Protein AF-A0A1I4RPU9-F1 (afdb_monomer_lite)

Foldseek 3Di:
DDDPPPFQWWFWADPVDPGTWTAGQVVRAIPDPCCVPPVDDVVNVLQVHDDFDDFDWDLQDDLLLLLLQLLLCLLQLVLLSNLLSLVSLVVCPVVDPCSLLVSLLSLLLSCQLFHQALQLNLVSLVCSVVSPDPPRDVLVVSLSSVFSSVHHTLLDVLFLNLVLLVLLSLLVLVVSRDPDDDDLVRLLVQLVVCLVVLPLNSNLNSLVPPLPFLVSNVVLLVSLCVLCVVQVQPLLVSLSPSHCVSCVVSCRSPCSSSSSSSNSSSVRDTNNHNPTDDGDSVNSVVSVVVSVPDDRDTRDQCSAQCPSHHHRNPQSDSDSQSSQLQSQVCVVPVHRDPPPDRDCVRRGDSPNTRIDRD

pLDDT: mean 91.55, std 10.68, range [32.28, 98.75]

Radius of gyration: 20.8 Å; chains: 1; bounding box: 56×52×54 Å

Secondary structure (DSSP, 8-state):
------S-EEEEE--SSSS-EEEETTTTEE-SHHHHHHS--HHHHHTT----------SS--HHHHHHHHHHHHHTT-HHHHHHHHHHHHTTTTTSTTHHHHHHHHHHHHHHHT---HHHHHHHHHHHHHHTSTT--HHHHHHHHHHHHHSPPTTSGGGTHHHHHHHHHHHHHHHHH------HHHHHHHHHHHHHTT-HHHHHHHHHTT--SHHHHHHHHHHHHHHHHHTT-HHHHIIIIIIIGGGHHHHSS--HHHHHHHHHHTT---TTTT------HHHHHHHHHHHHTSPP-PPPGGG--SSSSS-S-GGG-S-HHHHHHHHHHHHHHSS--TTS---HHHHS--TTS-EEE-

Structure (mmCIF, N/CA/C/O backbone):
data_AF-A0A1I4RPU9-F1
#
_entry.id   AF-A0A1I4RPU9-F1
#
loop_
_atom_site.group_PDB
_atom_site.id
_atom_site.type_symbol
_atom_site.label_atom_id
_atom_site.label_alt_id
_atom_site.label_comp_id
_atom_site.label_asym_id
_atom_site.label_entity_id
_atom_site.label_seq_id
_atom_site.pdbx_PDB_ins_code
_atom_site.Cartn_x
_atom_site.Cartn_y
_atom_site.Cartn_z
_atom_site.occupancy
_atom_site.B_iso_or_equiv
_atom_site.auth_seq_id
_atom_site.auth_comp_id
_atom_site.auth_asym_id
_atom_site.auth_atom_id
_atom_site.pdbx_PDB_model_num
ATOM 1 N N . MET A 1 1 ? 15.792 -29.698 1.477 1.00 32.53 1 MET A N 1
ATOM 2 C CA . MET A 1 1 ? 17.141 -29.600 0.885 1.00 32.53 1 MET A CA 1
ATOM 3 C C . MET A 1 1 ? 17.815 -28.396 1.513 1.00 32.53 1 MET A C 1
ATOM 5 O O . MET A 1 1 ? 17.249 -27.312 1.471 1.00 32.53 1 MET A O 1
ATOM 9 N N . ASN A 1 2 ? 18.924 -28.632 2.214 1.00 32.28 2 ASN A N 1
ATOM 10 C CA . ASN A 1 2 ? 19.694 -27.617 2.930 1.00 32.28 2 ASN A CA 1
ATOM 11 C C . ASN A 1 2 ? 20.490 -26.777 1.927 1.00 32.28 2 ASN A C 1
ATOM 13 O O . ASN A 1 2 ? 21.465 -27.284 1.383 1.00 32.28 2 ASN A O 1
ATOM 17 N N . ASN A 1 3 ? 20.123 -25.509 1.742 1.00 32.81 3 ASN A N 1
ATOM 18 C CA . ASN A 1 3 ? 21.026 -24.516 1.167 1.00 32.81 3 ASN A CA 1
ATOM 19 C C . ASN A 1 3 ? 21.570 -23.649 2.304 1.00 32.81 3 ASN A C 1
ATOM 21 O O . ASN A 1 3 ? 20.906 -22.737 2.791 1.00 32.81 3 ASN A O 1
ATOM 25 N N . ASN A 1 4 ? 22.785 -23.987 2.738 1.00 34.75 4 ASN A N 1
ATOM 26 C CA . ASN A 1 4 ? 23.669 -23.087 3.466 1.00 34.75 4 ASN A CA 1
ATOM 27 C C . ASN A 1 4 ? 24.043 -21.931 2.526 1.00 34.75 4 ASN A C 1
ATOM 29 O O . ASN A 1 4 ? 24.974 -22.064 1.736 1.00 34.75 4 ASN A O 1
ATOM 33 N N . LEU A 1 5 ? 23.337 -20.804 2.602 1.00 41.34 5 LEU A N 1
ATOM 34 C CA . LEU A 1 5 ? 23.765 -19.565 1.949 1.00 41.34 5 LEU A CA 1
ATOM 35 C C . LEU A 1 5 ? 24.777 -18.853 2.855 1.00 41.34 5 LEU A C 1
ATOM 37 O O . LEU A 1 5 ? 24.450 -17.966 3.632 1.00 41.34 5 LEU A O 1
ATOM 41 N N . SER A 1 6 ? 26.022 -19.316 2.759 1.00 41.38 6 SER A N 1
ATOM 42 C CA . SER A 1 6 ? 27.235 -18.604 3.180 1.00 41.38 6 SER A CA 1
ATOM 43 C C . SER A 1 6 ? 27.976 -18.041 1.952 1.00 41.38 6 SER A C 1
ATOM 45 O O . SER A 1 6 ? 29.186 -17.821 2.009 1.00 41.38 6 SER A O 1
ATOM 47 N N . SER A 1 7 ? 27.292 -17.842 0.821 1.00 48.47 7 SER A N 1
ATOM 48 C CA . SER A 1 7 ? 27.886 -17.180 -0.338 1.00 48.47 7 SER A CA 1
ATOM 49 C C . SER A 1 7 ? 27.864 -15.667 -0.126 1.00 48.47 7 SER A C 1
ATOM 51 O O . SER A 1 7 ? 26.853 -15.060 0.234 1.00 48.47 7 SER A O 1
ATOM 53 N N . THR A 1 8 ? 29.017 -15.041 -0.316 1.00 57.03 8 THR A N 1
ATOM 54 C CA . THR A 1 8 ? 29.143 -13.602 -0.535 1.00 57.03 8 THR A CA 1
ATOM 55 C C . THR A 1 8 ? 28.293 -13.220 -1.742 1.00 57.03 8 THR A C 1
ATOM 57 O O . THR A 1 8 ? 28.697 -13.414 -2.883 1.00 57.03 8 THR A O 1
ATOM 60 N N . CYS A 1 9 ? 27.083 -12.716 -1.500 1.00 70.12 9 CYS A N 1
ATOM 61 C CA . CYS A 1 9 ? 26.196 -12.274 -2.568 1.00 70.12 9 CYS A CA 1
ATOM 62 C C . CYS A 1 9 ? 26.659 -10.896 -3.054 1.00 70.12 9 CYS A C 1
ATOM 64 O O . CYS A 1 9 ? 26.277 -9.866 -2.491 1.00 70.12 9 CYS A O 1
ATOM 66 N N . LEU A 1 10 ? 27.516 -10.884 -4.077 1.00 82.12 10 LEU A N 1
ATOM 67 C CA . LEU A 1 10 ? 27.916 -9.672 -4.776 1.00 82.12 10 LEU A CA 1
ATOM 68 C C . LEU A 1 10 ? 26.841 -9.322 -5.810 1.00 82.12 10 LEU A C 1
ATOM 70 O O . LEU A 1 10 ? 26.558 -10.087 -6.728 1.00 82.12 10 LEU A O 1
ATOM 74 N N . ILE A 1 11 ? 26.234 -8.151 -5.675 1.00 85.12 11 ILE A N 1
ATOM 75 C CA . ILE A 1 11 ? 25.168 -7.701 -6.574 1.00 85.12 11 ILE A CA 1
ATOM 76 C C . ILE A 1 11 ? 25.717 -6.590 -7.457 1.00 85.12 11 ILE A C 1
ATOM 78 O O . ILE A 1 11 ? 26.428 -5.698 -6.980 1.00 85.12 11 ILE A O 1
ATOM 82 N N . ILE A 1 12 ? 25.417 -6.663 -8.751 1.00 84.56 12 ILE A N 1
ATOM 83 C CA . ILE A 1 12 ? 25.930 -5.732 -9.746 1.00 84.56 12 ILE A CA 1
ATOM 84 C C . ILE A 1 12 ? 24.838 -4.741 -10.142 1.00 84.56 12 ILE A C 1
ATOM 86 O O . ILE A 1 12 ? 23.679 -5.093 -10.347 1.00 84.56 12 ILE A O 1
ATOM 90 N N . PHE A 1 13 ? 25.226 -3.469 -10.220 1.00 82.31 13 PHE A N 1
ATOM 91 C CA . PHE A 1 13 ? 24.387 -2.385 -10.713 1.00 82.31 13 PHE A CA 1
ATOM 92 C C . PHE A 1 13 ? 25.095 -1.644 -11.855 1.00 82.31 13 PHE A C 1
ATOM 94 O O . PHE A 1 13 ? 26.280 -1.321 -11.731 1.00 82.31 13 PHE A O 1
ATOM 101 N N . PRO A 1 14 ? 24.401 -1.310 -12.952 1.00 78.31 14 PRO A N 1
ATOM 102 C CA . PRO A 1 14 ? 24.946 -0.492 -14.023 1.00 78.31 14 PRO A CA 1
ATOM 103 C C . PRO A 1 14 ? 25.401 0.869 -13.497 1.00 78.31 14 PRO A C 1
ATOM 105 O O . PRO A 1 14 ? 24.653 1.585 -12.833 1.00 78.31 14 PRO A O 1
ATOM 108 N N . SER A 1 15 ? 26.631 1.258 -13.822 1.00 72.50 15 SER A N 1
ATOM 109 C CA . SER A 1 15 ? 27.225 2.525 -13.374 1.00 72.50 15 SER A CA 1
ATOM 110 C C . SER A 1 15 ? 27.209 3.624 -14.434 1.00 72.50 15 SER A C 1
ATOM 112 O O . SER A 1 15 ? 27.478 4.780 -14.114 1.00 72.50 15 SER A O 1
ATOM 114 N N . GLY A 1 16 ? 26.878 3.287 -15.691 1.00 64.19 16 GLY A N 1
ATOM 115 C CA . GLY A 1 16 ? 27.110 4.123 -16.885 1.00 64.19 16 GLY A CA 1
ATOM 116 C C . GLY A 1 16 ? 28.573 4.526 -17.101 1.00 64.19 16 GLY A C 1
ATOM 117 O O . GLY A 1 16 ? 28.838 5.433 -17.882 1.00 64.19 16 GLY A O 1
ATOM 118 N N . GLU A 1 17 ? 29.500 3.860 -16.414 1.00 67.69 17 GLU A N 1
ATOM 119 C CA . GLU A 1 17 ? 30.948 4.001 -16.543 1.00 67.69 17 GLU A CA 1
ATOM 120 C C . GLU A 1 17 ? 31.551 2.690 -17.077 1.00 67.69 17 GLU A C 1
ATOM 122 O O . GLU A 1 17 ? 30.837 1.717 -17.325 1.00 67.69 17 GLU A O 1
ATOM 127 N N . LEU A 1 18 ? 32.879 2.641 -17.236 1.00 68.56 18 LEU A N 1
ATOM 128 C CA . LEU A 1 18 ? 33.596 1.464 -17.750 1.00 68.56 18 LEU A CA 1
ATOM 129 C C . LEU A 1 18 ? 33.447 0.208 -16.868 1.00 68.56 18 LEU A C 1
ATOM 131 O O . LEU A 1 18 ? 33.660 -0.900 -17.355 1.00 68.56 18 LEU A O 1
ATOM 135 N N . SER A 1 19 ? 33.093 0.358 -15.587 1.00 79.50 19 SER A N 1
ATOM 136 C CA . SER A 1 19 ? 32.909 -0.756 -14.650 1.00 79.50 19 SER A CA 1
ATOM 137 C C . SER A 1 19 ? 31.619 -0.606 -13.850 1.00 79.50 19 SER A C 1
ATOM 139 O O . SER A 1 19 ? 31.408 0.473 -13.290 1.00 79.50 19 SER A O 1
ATOM 141 N N . PRO A 1 20 ? 30.784 -1.652 -13.724 1.00 85.00 20 PRO A N 1
ATOM 142 C CA . PRO A 1 20 ? 29.546 -1.567 -12.964 1.00 85.00 20 PRO A CA 1
ATOM 143 C C . PRO A 1 20 ? 29.811 -1.405 -11.460 1.00 85.00 20 PRO A C 1
ATOM 145 O O . PRO A 1 20 ? 30.882 -1.755 -10.950 1.00 85.00 20 PRO A O 1
ATOM 148 N N . TYR A 1 21 ? 28.823 -0.882 -10.738 1.00 88.56 21 TYR A N 1
ATOM 149 C CA . TYR A 1 21 ? 28.874 -0.798 -9.288 1.00 88.56 21 TYR A CA 1
ATOM 150 C C . TYR A 1 21 ? 28.686 -2.180 -8.674 1.00 88.56 21 TYR A C 1
ATOM 152 O O . TYR A 1 21 ? 27.806 -2.941 -9.065 1.00 88.56 21 TYR A O 1
ATOM 160 N N . LYS A 1 22 ? 29.515 -2.484 -7.682 1.00 90.38 22 LYS A N 1
ATOM 161 C CA . LYS A 1 22 ? 29.467 -3.717 -6.907 1.00 90.38 22 LYS A CA 1
ATOM 162 C C . LYS A 1 22 ? 28.886 -3.404 -5.540 1.00 90.38 22 LYS A C 1
ATOM 164 O O . LYS A 1 22 ? 29.329 -2.451 -4.896 1.00 90.38 22 LYS A O 1
ATOM 169 N N . VAL A 1 23 ? 27.905 -4.186 -5.114 1.00 90.25 23 VAL A N 1
ATOM 170 C CA . VAL A 1 23 ? 27.265 -4.075 -3.804 1.00 90.25 23 VAL A CA 1
ATOM 171 C C . VAL A 1 23 ? 27.479 -5.371 -3.048 1.00 90.25 23 VAL A C 1
ATOM 173 O O . VAL A 1 23 ? 27.067 -6.433 -3.508 1.00 90.25 23 VAL A O 1
ATOM 176 N N . ASP A 1 24 ? 28.109 -5.270 -1.884 1.00 89.12 24 ASP A N 1
ATOM 177 C CA . ASP A 1 24 ? 28.261 -6.383 -0.958 1.00 89.12 24 ASP A CA 1
ATOM 178 C C . ASP A 1 24 ? 27.241 -6.223 0.171 1.00 89.12 24 ASP A C 1
ATOM 180 O O . ASP A 1 24 ? 27.349 -5.330 1.021 1.00 89.12 24 ASP A O 1
ATOM 184 N N . ARG A 1 25 ? 26.228 -7.093 0.159 1.00 86.56 25 ARG A N 1
ATOM 185 C CA . ARG A 1 25 ? 25.138 -7.094 1.141 1.00 86.56 25 ARG A CA 1
ATOM 186 C C . ARG A 1 25 ? 25.623 -7.460 2.547 1.00 86.56 25 ARG A C 1
ATOM 188 O O . ARG A 1 25 ? 25.112 -6.922 3.525 1.00 86.56 25 ARG A O 1
ATOM 195 N N . ASN A 1 26 ? 26.626 -8.330 2.661 1.00 83.88 26 ASN A N 1
ATOM 196 C CA . ASN A 1 26 ? 27.134 -8.807 3.948 1.00 83.88 26 ASN A CA 1
ATOM 197 C C . ASN A 1 26 ? 28.000 -7.743 4.623 1.00 83.88 26 ASN A C 1
ATOM 199 O O . ASN A 1 26 ? 27.895 -7.511 5.828 1.00 83.88 26 ASN A O 1
ATOM 203 N N . LEU A 1 27 ? 28.829 -7.064 3.830 1.00 87.81 27 LEU A N 1
ATOM 204 C CA . LEU A 1 27 ? 29.690 -5.987 4.308 1.00 87.81 27 LEU A CA 1
ATOM 205 C C . LEU A 1 27 ? 28.970 -4.632 4.371 1.00 87.81 27 LEU A C 1
ATOM 207 O O . LEU A 1 27 ? 29.513 -3.692 4.947 1.00 87.81 27 LEU A O 1
ATOM 211 N N . ASN A 1 28 ? 27.755 -4.523 3.820 1.00 89.44 28 ASN A N 1
ATOM 212 C CA . ASN A 1 28 ? 27.027 -3.265 3.629 1.00 89.44 28 ASN A CA 1
ATOM 213 C C . ASN A 1 28 ? 27.868 -2.213 2.889 1.00 89.44 28 ASN A C 1
ATOM 215 O O . ASN A 1 28 ? 27.898 -1.044 3.280 1.00 89.44 28 ASN A O 1
ATOM 219 N N . THR A 1 29 ? 28.566 -2.622 1.828 1.00 92.31 29 THR A N 1
ATOM 220 C CA . THR A 1 29 ? 29.413 -1.725 1.031 1.00 92.31 29 THR A CA 1
ATOM 221 C C . THR A 1 29 ? 28.930 -1.608 -0.406 1.00 92.31 29 THR A C 1
ATOM 223 O O . THR A 1 29 ? 28.270 -2.496 -0.945 1.00 92.31 29 THR A O 1
ATOM 226 N N . CYS A 1 30 ? 29.248 -0.481 -1.040 1.00 92.50 30 CYS A N 1
ATOM 227 C CA . CYS A 1 30 ? 28.994 -0.265 -2.456 1.00 92.50 30 CYS A CA 1
ATOM 228 C C . CYS A 1 30 ? 30.153 0.506 -3.092 1.00 92.50 30 CYS A C 1
ATOM 230 O O . CYS A 1 30 ? 30.710 1.411 -2.481 1.00 92.50 30 CYS A O 1
ATOM 232 N N . THR A 1 31 ? 30.503 0.190 -4.337 1.00 93.19 31 THR A N 1
ATOM 233 C CA . THR A 1 31 ? 31.564 0.910 -5.061 1.00 93.19 31 THR A CA 1
ATOM 234 C C . THR A 1 31 ? 31.081 2.179 -5.767 1.00 93.19 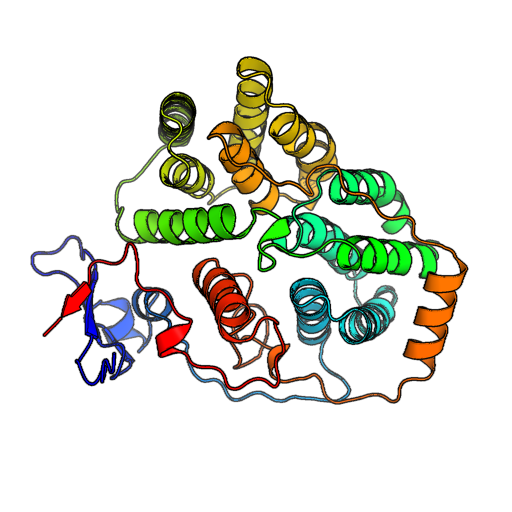31 THR A C 1
ATOM 236 O O . THR A 1 31 ? 31.856 2.795 -6.493 1.00 93.19 31 THR A O 1
ATOM 239 N N . CYS A 1 32 ? 29.816 2.587 -5.603 1.00 90.31 32 CYS A N 1
ATOM 240 C CA . CYS A 1 32 ? 29.310 3.793 -6.253 1.00 90.31 32 CYS A CA 1
ATOM 241 C C . CYS A 1 32 ? 29.774 5.079 -5.559 1.00 90.31 32 CYS A C 1
ATOM 243 O O . CYS A 1 32 ? 29.931 5.124 -4.337 1.00 90.31 32 CYS A O 1
ATOM 245 N N . HIS A 1 33 ? 29.859 6.164 -6.330 1.00 89.88 33 HIS A N 1
ATOM 246 C CA . HIS A 1 33 ? 30.267 7.493 -5.863 1.00 89.88 33 HIS A CA 1
ATOM 247 C C . HIS A 1 33 ? 29.520 7.972 -4.607 1.00 89.88 33 HIS A C 1
ATOM 249 O O . HIS A 1 33 ? 30.150 8.454 -3.665 1.00 89.88 33 HIS A O 1
ATOM 255 N N . ASN A 1 34 ? 28.198 7.773 -4.545 1.00 89.50 34 ASN A N 1
ATOM 256 C CA . ASN A 1 34 ? 27.396 8.180 -3.383 1.00 89.50 34 ASN A CA 1
ATOM 257 C C . ASN A 1 34 ? 27.809 7.435 -2.103 1.00 89.50 34 ASN A C 1
ATOM 259 O O . ASN A 1 34 ? 27.911 8.041 -1.046 1.00 89.50 34 ASN A O 1
ATOM 263 N N . PHE A 1 35 ? 28.121 6.138 -2.187 1.00 92.75 35 PHE A N 1
ATOM 264 C CA . PHE A 1 35 ? 28.575 5.386 -1.019 1.00 92.75 35 PHE A CA 1
ATOM 265 C C . PHE A 1 35 ? 29.979 5.806 -0.589 1.00 92.75 35 PHE A C 1
ATOM 267 O O . PHE A 1 35 ? 30.228 5.971 0.597 1.00 92.75 35 PHE A O 1
ATOM 274 N N . ILE A 1 36 ? 30.891 6.010 -1.542 1.00 91.38 36 ILE A N 1
ATOM 275 C CA . ILE A 1 36 ? 32.265 6.434 -1.241 1.00 91.38 36 ILE A CA 1
ATOM 276 C C . ILE A 1 36 ? 32.278 7.803 -0.542 1.00 91.38 36 ILE A C 1
ATOM 278 O O . ILE A 1 36 ? 33.091 8.027 0.351 1.00 91.38 36 ILE A O 1
ATOM 282 N N . SER A 1 37 ? 31.375 8.705 -0.932 1.00 92.31 37 SER A N 1
ATOM 283 C CA . SER A 1 37 ? 31.284 10.056 -0.367 1.00 92.31 37 SER A CA 1
ATOM 284 C C . SER A 1 37 ? 30.476 10.134 0.933 1.00 92.31 37 SER A C 1
ATOM 286 O O . SER A 1 37 ? 30.901 10.815 1.863 1.00 92.31 37 SER A O 1
ATOM 288 N N . GLU A 1 38 ? 29.335 9.446 1.024 1.00 89.25 38 GLU A N 1
ATOM 289 C CA . GLU A 1 38 ? 28.382 9.594 2.137 1.00 89.25 38 GLU A CA 1
ATOM 290 C C . GLU A 1 38 ? 28.320 8.376 3.075 1.00 89.25 38 GLU A C 1
ATOM 292 O O . GLU A 1 38 ? 27.647 8.414 4.104 1.00 89.25 38 GLU A O 1
ATOM 297 N N . GLY A 1 39 ? 28.973 7.265 2.725 1.00 89.75 39 GLY A N 1
ATOM 298 C CA . GLY A 1 39 ? 28.849 5.984 3.430 1.00 89.75 39 GLY A CA 1
ATOM 299 C C . GLY A 1 39 ? 27.499 5.286 3.222 1.00 89.75 39 GLY A C 1
ATOM 300 O O . GLY A 1 39 ? 27.210 4.291 3.887 1.00 89.75 39 GLY A O 1
ATOM 301 N N . TRP A 1 40 ? 26.647 5.795 2.323 1.00 90.00 40 TRP A N 1
ATOM 302 C CA . TRP A 1 40 ? 25.330 5.232 2.025 1.00 90.00 40 TRP A CA 1
ATOM 303 C C . TRP A 1 40 ? 24.922 5.447 0.560 1.00 90.00 40 TRP A C 1
ATOM 305 O O . TRP A 1 40 ? 25.342 6.401 -0.085 1.00 90.00 40 TRP A O 1
ATOM 315 N N . CYS A 1 41 ? 24.078 4.569 0.005 1.00 89.50 41 CYS A N 1
ATOM 316 C CA . CYS A 1 41 ? 23.516 4.754 -1.337 1.00 89.50 41 CYS A CA 1
ATOM 317 C C . CYS A 1 41 ? 22.160 4.048 -1.518 1.00 89.50 41 CYS A C 1
ATOM 319 O O . CYS A 1 41 ? 21.732 3.248 -0.683 1.00 89.50 41 CYS A O 1
ATOM 321 N N . ASN A 1 42 ? 21.470 4.328 -2.628 1.00 85.44 42 ASN A N 1
ATOM 322 C CA . ASN A 1 42 ? 20.212 3.651 -2.963 1.00 85.44 42 ASN A CA 1
ATOM 323 C C . ASN A 1 42 ? 20.416 2.197 -3.424 1.00 85.44 42 ASN A C 1
ATOM 325 O O . ASN A 1 42 ? 19.505 1.395 -3.242 1.00 85.44 42 ASN A O 1
ATOM 329 N N . HIS A 1 43 ? 21.602 1.828 -3.923 1.00 87.50 43 HIS A N 1
ATOM 330 C CA . HIS A 1 43 ? 21.895 0.433 -4.268 1.00 87.50 43 HIS A CA 1
ATOM 331 C C . HIS A 1 43 ? 21.860 -0.480 -3.032 1.00 87.50 43 HIS A C 1
ATOM 333 O O . HIS A 1 43 ? 21.325 -1.578 -3.102 1.00 87.50 43 HIS A O 1
ATOM 339 N N . LEU A 1 44 ? 22.334 -0.002 -1.872 1.00 89.56 44 LEU A N 1
ATOM 340 C CA . LEU A 1 44 ? 22.218 -0.741 -0.607 1.00 89.56 44 LEU A CA 1
ATOM 341 C C . LEU A 1 44 ? 20.754 -0.974 -0.208 1.00 89.56 44 LEU A C 1
ATOM 343 O O . LEU A 1 44 ? 20.388 -2.089 0.154 1.00 89.56 44 LEU A O 1
ATOM 347 N N . LYS A 1 45 ? 19.893 0.041 -0.349 1.00 87.38 45 LYS A N 1
ATOM 348 C CA . LYS A 1 45 ? 18.451 -0.113 -0.080 1.00 87.38 45 LYS A CA 1
ATOM 349 C C . LYS A 1 45 ? 17.820 -1.178 -0.979 1.00 87.38 45 LYS A C 1
ATOM 351 O O . LYS A 1 45 ? 17.027 -1.980 -0.500 1.00 87.38 45 LYS A O 1
ATOM 356 N N . ALA A 1 46 ? 18.202 -1.201 -2.255 1.00 85.69 46 ALA A N 1
ATOM 357 C CA . ALA A 1 46 ? 17.671 -2.136 -3.244 1.00 85.69 46 ALA A CA 1
ATOM 358 C C . ALA A 1 46 ? 18.013 -3.609 -2.971 1.00 85.69 46 ALA A C 1
ATOM 360 O O . ALA A 1 46 ? 17.317 -4.491 -3.467 1.00 85.69 46 ALA A O 1
ATOM 361 N N . VAL A 1 47 ? 19.065 -3.867 -2.185 1.00 87.50 47 VAL A N 1
ATOM 362 C CA . VAL A 1 47 ? 19.492 -5.217 -1.775 1.00 87.50 47 VAL A CA 1
ATOM 363 C C . VAL A 1 47 ? 19.092 -5.554 -0.334 1.00 87.50 47 VAL A C 1
ATOM 365 O O . VAL A 1 47 ? 19.599 -6.502 0.268 1.00 87.50 47 VAL A O 1
ATOM 368 N N . GLY A 1 48 ? 18.191 -4.764 0.248 1.00 86.69 48 GLY A N 1
ATOM 369 C CA . GLY A 1 48 ? 17.670 -5.010 1.585 1.00 86.69 48 GLY A CA 1
ATOM 370 C C . GLY A 1 48 ? 18.537 -4.452 2.716 1.00 86.69 48 GLY A C 1
ATOM 371 O O . GLY A 1 48 ? 18.210 -4.666 3.882 1.00 86.69 48 GLY A O 1
ATOM 372 N N . CYS A 1 49 ? 19.608 -3.714 2.423 1.00 88.38 49 CYS A N 1
ATOM 373 C CA . CYS A 1 49 ? 20.430 -3.073 3.445 1.00 88.38 49 CYS A CA 1
ATOM 374 C C . CYS A 1 49 ? 19.826 -1.717 3.821 1.00 88.38 49 CYS A C 1
ATOM 376 O O . CYS A 1 49 ? 19.608 -0.857 2.968 1.00 88.38 49 CYS A O 1
ATOM 378 N N . TYR A 1 50 ? 19.615 -1.484 5.118 1.00 85.31 50 TYR A N 1
ATOM 379 C CA . TYR A 1 50 ? 19.081 -0.223 5.641 1.00 85.31 50 TYR A CA 1
ATOM 380 C C . TYR A 1 50 ? 19.963 0.308 6.777 1.00 85.31 50 TYR A C 1
ATOM 382 O O . TYR A 1 50 ? 20.522 -0.485 7.541 1.00 85.31 50 TYR A O 1
ATOM 390 N N . PRO A 1 51 ? 20.112 1.639 6.910 1.00 78.69 51 PRO A N 1
ATOM 391 C CA . PRO A 1 51 ? 20.994 2.204 7.914 1.00 78.69 51 PRO A CA 1
ATOM 392 C C . PRO A 1 51 ? 20.394 1.973 9.301 1.00 78.69 51 PRO A C 1
ATOM 394 O O . PRO A 1 51 ? 19.237 2.317 9.557 1.00 78.69 51 PRO A O 1
ATOM 397 N N . LYS A 1 52 ? 21.189 1.411 10.216 1.00 73.81 52 LYS A N 1
ATOM 398 C CA . LYS A 1 52 ? 20.781 1.231 11.612 1.00 73.81 52 LYS A CA 1
ATOM 399 C C . LYS A 1 52 ? 20.791 2.587 12.309 1.00 73.81 52 LYS A C 1
ATOM 401 O O . LYS A 1 52 ? 21.829 3.237 12.393 1.00 73.81 52 LYS A O 1
ATOM 406 N N . LYS A 1 53 ? 19.633 3.006 12.811 1.00 81.00 53 LYS A N 1
ATOM 407 C CA . LYS A 1 53 ? 19.473 4.231 13.600 1.00 81.00 53 LYS A CA 1
ATOM 408 C C . LYS A 1 53 ? 19.092 3.863 15.026 1.00 81.00 53 LYS A C 1
ATOM 410 O O . LYS A 1 53 ? 18.364 2.895 15.244 1.00 81.00 53 LYS A O 1
ATOM 415 N N . GLU A 1 54 ? 19.569 4.640 15.990 1.00 83.62 54 GLU A N 1
ATOM 416 C CA . GLU A 1 54 ? 19.050 4.565 17.352 1.00 83.62 54 GLU A CA 1
ATOM 417 C C . GLU A 1 54 ? 17.614 5.101 17.372 1.00 83.62 54 GLU A C 1
ATOM 419 O O . GLU A 1 54 ? 17.292 6.094 16.710 1.00 83.62 54 GLU A O 1
ATOM 424 N N . VAL A 1 55 ? 16.729 4.424 18.102 1.00 87.12 55 VAL A N 1
ATOM 425 C CA . VAL A 1 55 ? 15.306 4.759 18.138 1.00 87.12 55 VAL A CA 1
ATOM 426 C C . VAL A 1 55 ? 14.861 4.933 19.571 1.00 87.12 55 VAL A C 1
ATOM 428 O O . VAL A 1 55 ? 15.000 4.037 20.398 1.00 87.12 55 VAL A O 1
ATOM 431 N N . LYS A 1 56 ? 14.234 6.077 19.840 1.00 90.88 56 LYS A N 1
ATOM 432 C CA . LYS A 1 56 ? 13.526 6.316 21.090 1.00 90.88 56 LYS A CA 1
ATOM 433 C C . LYS A 1 56 ? 12.053 5.958 20.919 1.00 90.88 56 LYS A C 1
ATOM 435 O O . LYS A 1 56 ? 11.281 6.723 20.335 1.00 90.88 56 LYS A O 1
ATOM 440 N N . LEU A 1 57 ? 11.680 4.790 21.428 1.00 95.19 57 LEU A N 1
ATOM 441 C CA . LEU A 1 57 ? 10.285 4.373 21.565 1.00 95.19 57 LEU A CA 1
ATOM 442 C C . LEU A 1 57 ? 9.712 4.951 22.867 1.00 95.19 57 LEU A C 1
ATOM 444 O O . LEU A 1 57 ? 10.433 5.150 23.844 1.00 95.19 57 LEU A O 1
ATOM 448 N N . SER A 1 58 ? 8.426 5.292 22.870 1.00 95.88 58 SER A N 1
ATOM 449 C CA . SER A 1 58 ? 7.777 5.983 23.988 1.00 95.88 58 SER A CA 1
ATOM 450 C C . SER A 1 58 ? 6.298 5.623 24.069 1.00 95.88 58 SER A C 1
ATOM 452 O O . SER A 1 58 ? 5.680 5.345 23.043 1.00 95.88 58 SER A O 1
ATOM 454 N N . VAL A 1 59 ? 5.727 5.708 25.276 1.00 96.00 59 VAL A N 1
ATOM 455 C CA . VAL A 1 59 ? 4.269 5.684 25.524 1.00 96.00 59 VAL A CA 1
ATOM 456 C C . VAL A 1 59 ? 3.549 6.915 24.957 1.00 96.00 59 VAL A C 1
ATOM 458 O O . VAL A 1 59 ? 2.330 6.949 24.832 1.00 96.00 59 VAL A O 1
ATOM 461 N N . ARG A 1 60 ? 4.306 7.969 24.631 1.00 95.19 60 ARG A N 1
ATOM 462 C CA . ARG A 1 60 ? 3.816 9.203 24.008 1.00 95.19 60 ARG A CA 1
ATOM 463 C C . ARG A 1 60 ? 4.644 9.517 22.761 1.00 95.19 60 ARG A C 1
ATOM 465 O O . ARG A 1 60 ? 5.493 10.413 22.814 1.00 95.19 60 ARG A O 1
ATOM 472 N N . PRO A 1 61 ? 4.494 8.735 21.679 1.00 96.06 61 PRO A N 1
ATOM 473 C CA . PRO A 1 61 ? 5.210 8.990 20.438 1.00 96.06 61 PRO A CA 1
ATOM 474 C C . PRO A 1 61 ? 4.736 10.296 19.791 1.00 96.06 61 PRO A C 1
ATOM 476 O O . PRO A 1 61 ? 3.651 10.807 20.076 1.00 96.06 61 PRO A O 1
ATOM 479 N N . ASN A 1 62 ? 5.543 10.849 18.886 1.00 94.88 62 ASN A N 1
ATOM 480 C CA . ASN A 1 62 ? 5.080 11.980 18.083 1.00 94.88 62 ASN A CA 1
ATOM 481 C C . ASN A 1 62 ? 4.004 11.535 17.070 1.00 94.88 62 ASN A C 1
ATOM 483 O O . ASN A 1 62 ? 3.827 10.344 16.805 1.00 94.88 62 ASN A O 1
ATOM 487 N N . PHE A 1 63 ? 3.310 12.503 16.462 1.00 95.50 63 PHE A N 1
ATOM 488 C CA . PHE A 1 63 ? 2.249 12.231 15.487 1.00 95.50 63 PHE A CA 1
ATOM 489 C C . PHE A 1 63 ? 2.703 11.325 14.330 1.00 95.50 63 PHE A C 1
ATOM 491 O O . PHE A 1 63 ? 1.944 10.463 13.907 1.00 95.50 63 PHE A O 1
ATOM 498 N N . TYR A 1 64 ? 3.930 11.480 13.824 1.00 94.44 64 TYR A N 1
ATOM 499 C CA . TYR A 1 64 ? 4.420 10.694 12.687 1.00 94.44 64 TYR A CA 1
ATOM 500 C C . TYR A 1 64 ? 4.697 9.235 13.054 1.00 94.44 64 TYR A C 1
ATOM 502 O O . TYR A 1 64 ? 4.381 8.345 12.272 1.00 94.44 64 TYR A O 1
ATOM 510 N N . GLN A 1 65 ? 5.241 8.984 14.245 1.00 95.94 65 GLN A N 1
ATOM 511 C CA . GLN A 1 65 ? 5.405 7.631 14.778 1.00 95.94 65 GLN A CA 1
ATOM 512 C C . GLN A 1 65 ? 4.040 6.966 15.002 1.00 95.94 65 GLN A C 1
ATOM 514 O O . GLN A 1 65 ? 3.827 5.854 14.531 1.00 95.94 65 GLN A O 1
ATOM 519 N N . ALA A 1 66 ? 3.086 7.666 15.626 1.00 97.06 66 ALA A N 1
ATOM 520 C CA . ALA A 1 66 ? 1.730 7.147 15.815 1.00 97.06 66 ALA A CA 1
ATOM 521 C C . ALA A 1 66 ? 1.014 6.879 14.478 1.00 97.06 66 ALA A C 1
ATOM 523 O O . ALA A 1 66 ? 0.385 5.839 14.311 1.00 97.06 66 ALA A O 1
ATOM 524 N N . LEU A 1 67 ? 1.159 7.771 13.492 1.00 97.25 67 LEU A N 1
ATOM 525 C CA . LEU A 1 67 ? 0.593 7.580 12.154 1.00 97.25 67 LEU A CA 1
ATOM 526 C C . LEU A 1 67 ? 1.210 6.361 11.454 1.00 97.25 67 LEU A C 1
ATOM 528 O O . LEU A 1 67 ? 0.514 5.646 10.739 1.00 97.25 67 LEU A O 1
ATOM 532 N N . SER A 1 68 ? 2.500 6.107 11.680 1.00 96.88 68 SER A N 1
ATOM 533 C CA . SER A 1 68 ? 3.185 4.900 11.210 1.00 96.88 68 SER A CA 1
ATOM 534 C C . SER A 1 68 ? 2.625 3.635 11.872 1.00 96.88 68 SER A C 1
ATOM 536 O O . SER A 1 68 ? 2.383 2.647 11.182 1.00 96.88 68 SER A O 1
ATOM 538 N N . GLY A 1 69 ? 2.331 3.690 13.179 1.00 97.38 69 GLY A N 1
ATOM 539 C CA . GLY A 1 69 ? 1.638 2.623 13.908 1.00 97.38 69 GLY A CA 1
ATOM 540 C C . GLY A 1 69 ? 0.241 2.328 13.361 1.00 97.38 69 GLY A C 1
ATOM 541 O O . GLY A 1 69 ? -0.090 1.166 13.148 1.00 97.38 69 GLY A O 1
ATOM 542 N N . LEU A 1 70 ? -0.540 3.362 13.022 1.00 98.19 70 LEU A N 1
ATOM 543 C CA . LEU A 1 70 ? -1.832 3.202 12.342 1.00 98.19 70 LEU A CA 1
ATOM 544 C C . LEU A 1 70 ? -1.676 2.467 11.003 1.00 98.19 70 LEU A C 1
ATOM 546 O O . LEU A 1 70 ? -2.336 1.457 10.773 1.00 98.19 70 LEU A O 1
ATOM 550 N N . VAL A 1 71 ? -0.798 2.959 10.123 1.00 97.31 71 VAL A N 1
ATOM 551 C CA . VAL A 1 71 ? -0.610 2.385 8.779 1.00 97.31 71 VAL A CA 1
ATOM 552 C C . VAL A 1 71 ? -0.142 0.932 8.863 1.00 97.31 71 VAL A C 1
ATOM 554 O O . VAL A 1 71 ? -0.684 0.066 8.183 1.00 97.31 71 VAL A O 1
ATOM 557 N N . LYS A 1 72 ? 0.819 0.625 9.739 1.00 97.44 72 LYS A N 1
ATOM 558 C CA . LYS A 1 72 ? 1.306 -0.750 9.886 1.00 97.44 72 LYS A CA 1
ATOM 559 C C . LYS A 1 72 ? 0.294 -1.658 10.584 1.00 97.44 72 LYS A C 1
ATOM 561 O O . LYS A 1 72 ? 0.163 -2.807 10.187 1.00 97.44 72 LYS A O 1
ATOM 566 N N . GLY A 1 73 ? -0.489 -1.155 11.538 1.00 97.56 73 GLY A N 1
ATOM 567 C CA . GLY A 1 73 ? -1.621 -1.899 12.096 1.00 97.56 73 GLY A CA 1
ATOM 568 C C . GLY A 1 73 ? -2.630 -2.305 11.013 1.00 97.56 73 GLY A C 1
ATOM 569 O O . GLY A 1 73 ? -3.012 -3.473 10.940 1.00 97.56 73 GLY A O 1
ATOM 570 N N . ILE A 1 74 ? -2.982 -1.375 10.112 1.00 97.81 74 ILE A N 1
ATOM 571 C CA . ILE A 1 74 ? -3.824 -1.654 8.933 1.00 97.81 74 ILE A CA 1
ATOM 572 C C . ILE A 1 74 ? -3.179 -2.731 8.055 1.00 97.81 74 ILE A C 1
ATOM 574 O O . ILE A 1 74 ? -3.825 -3.732 7.739 1.00 97.81 74 ILE A O 1
ATOM 578 N N . ARG A 1 75 ? -1.900 -2.564 7.696 1.00 96.56 75 ARG A N 1
ATOM 579 C CA . ARG A 1 75 ? -1.145 -3.503 6.852 1.00 96.56 75 ARG A CA 1
ATOM 580 C C . ARG A 1 75 ? -1.170 -4.927 7.386 1.00 96.56 75 ARG A C 1
ATOM 582 O O . ARG A 1 75 ? -1.400 -5.867 6.628 1.00 96.56 75 ARG A O 1
ATOM 589 N N . LEU A 1 76 ? -0.961 -5.091 8.685 1.00 96.81 76 LEU A N 1
ATOM 590 C CA . LEU A 1 76 ? -0.910 -6.402 9.331 1.00 96.81 76 LEU A CA 1
ATOM 591 C C . LEU A 1 76 ? -2.290 -6.951 9.694 1.00 96.81 76 LEU A C 1
ATOM 593 O O . LEU A 1 76 ? -2.378 -8.044 10.239 1.00 96.81 76 LEU A O 1
ATOM 597 N N . ARG A 1 77 ? -3.365 -6.199 9.416 1.00 96.69 77 ARG A N 1
ATOM 598 C CA . ARG A 1 77 ? -4.728 -6.519 9.863 1.00 96.69 77 ARG A CA 1
ATOM 599 C C . ARG A 1 77 ? -4.829 -6.715 11.378 1.00 96.69 77 ARG A C 1
ATOM 601 O O . ARG A 1 77 ? -5.709 -7.415 11.868 1.00 96.69 77 ARG A O 1
ATOM 608 N N . ASN A 1 78 ? -3.969 -6.025 12.127 1.00 97.19 78 ASN A N 1
ATOM 609 C CA . ASN A 1 78 ? -4.062 -5.934 13.575 1.00 97.19 78 ASN A CA 1
ATOM 610 C C . ASN A 1 78 ? -4.981 -4.758 13.932 1.00 97.19 78 ASN A C 1
ATOM 612 O O . ASN A 1 78 ? -4.530 -3.623 14.110 1.00 97.19 78 ASN A O 1
ATOM 616 N N . LEU A 1 79 ? -6.287 -5.037 13.968 1.00 97.88 79 LEU A N 1
ATOM 617 C CA . LEU A 1 79 ? -7.323 -4.027 14.186 1.00 97.88 79 LEU A CA 1
ATOM 618 C C . LEU A 1 79 ? -7.163 -3.305 15.528 1.00 97.88 79 LEU A C 1
ATOM 620 O O . LEU A 1 79 ? -7.363 -2.095 15.578 1.00 97.88 79 LEU A O 1
ATOM 624 N N . ASP A 1 80 ? -6.775 -4.019 16.584 1.00 97.94 80 ASP A N 1
ATOM 625 C CA . ASP A 1 80 ? -6.617 -3.441 17.919 1.00 97.94 80 ASP A CA 1
ATOM 626 C C . ASP A 1 80 ? -5.502 -2.387 17.941 1.00 97.94 80 ASP A C 1
ATOM 628 O O . ASP A 1 80 ? -5.734 -1.244 18.339 1.00 97.94 80 ASP A O 1
ATOM 632 N N . GLU A 1 81 ? -4.313 -2.727 17.432 1.00 97.62 81 GLU A N 1
ATOM 633 C CA . GLU A 1 81 ? -3.199 -1.776 17.338 1.00 97.62 81 GLU A CA 1
ATOM 634 C C . GLU A 1 81 ? -3.531 -0.613 16.398 1.00 97.62 81 GLU A C 1
ATOM 636 O O . GLU A 1 81 ? -3.297 0.551 16.731 1.00 97.62 81 GLU A O 1
ATOM 641 N N . ALA A 1 82 ? -4.134 -0.890 15.238 1.00 98.31 82 ALA A N 1
ATOM 642 C CA . ALA A 1 82 ? -4.535 0.162 14.311 1.00 98.31 82 ALA A CA 1
ATOM 643 C C . ALA A 1 82 ? -5.542 1.135 14.953 1.00 98.31 82 ALA A C 1
ATOM 645 O O . ALA A 1 82 ? -5.407 2.350 14.805 1.00 98.31 82 ALA A O 1
ATOM 646 N N . ALA A 1 83 ? -6.526 0.622 15.696 1.00 98.62 83 ALA A N 1
ATOM 647 C CA . ALA A 1 83 ? -7.558 1.421 16.351 1.00 98.62 83 ALA A CA 1
ATOM 648 C C . ALA A 1 83 ? -6.999 2.237 17.519 1.00 98.62 83 ALA A C 1
ATOM 650 O O . ALA A 1 83 ? -7.365 3.408 17.686 1.00 98.62 83 ALA A O 1
ATOM 651 N N . TYR A 1 84 ? -6.063 1.662 18.276 1.00 98.62 84 TYR A N 1
ATOM 652 C CA . TYR A 1 84 ? -5.319 2.378 19.303 1.00 98.62 84 TYR A CA 1
ATOM 653 C C . TYR A 1 84 ? -4.559 3.569 18.708 1.00 98.62 84 TYR A C 1
ATOM 655 O O . TYR A 1 84 ? -4.772 4.719 19.111 1.00 98.62 84 TYR A O 1
ATOM 663 N N . TRP A 1 85 ? -3.745 3.338 17.673 1.00 98.25 85 TRP A N 1
ATOM 664 C CA . TRP A 1 85 ? -2.963 4.407 17.048 1.00 98.25 85 TRP A CA 1
ATOM 665 C C . TRP A 1 85 ? -3.822 5.413 16.276 1.00 98.25 85 TRP A C 1
ATOM 667 O O . TRP A 1 85 ? -3.479 6.598 16.251 1.00 98.25 85 TRP A O 1
ATOM 677 N N . LEU A 1 86 ? -4.964 4.999 15.715 1.00 98.50 86 LEU A N 1
ATOM 678 C CA . LEU A 1 86 ? -5.961 5.912 15.149 1.00 98.50 86 LEU A CA 1
ATOM 679 C C . LEU A 1 86 ? -6.504 6.858 16.223 1.00 98.50 86 LEU A C 1
ATOM 681 O O . LEU A 1 86 ? -6.489 8.073 16.024 1.00 98.50 86 LEU A O 1
ATOM 685 N N . THR A 1 87 ? -6.931 6.318 17.367 1.00 98.12 87 THR A N 1
ATOM 686 C CA . THR A 1 87 ? -7.451 7.096 18.504 1.00 98.12 87 THR A CA 1
ATOM 687 C C . THR A 1 87 ? -6.396 8.072 19.023 1.00 98.12 87 THR A C 1
ATOM 689 O O . THR A 1 87 ? -6.671 9.263 19.204 1.00 98.12 87 THR A O 1
ATOM 692 N N . TYR A 1 88 ? -5.150 7.608 19.157 1.00 97.38 88 TYR A N 1
ATOM 693 C CA . TYR A 1 88 ? -4.025 8.446 19.556 1.00 97.38 88 TYR A CA 1
ATOM 694 C C . TYR A 1 88 ? -3.778 9.586 18.558 1.00 97.38 88 TYR A C 1
ATOM 696 O O . TYR A 1 88 ? -3.723 10.753 18.955 1.00 97.38 88 TYR A O 1
ATOM 704 N N . CYS A 1 89 ? -3.697 9.288 17.255 1.00 97.06 89 CYS A N 1
ATOM 705 C CA . CYS A 1 89 ? -3.544 10.292 16.198 1.00 97.06 89 CYS A CA 1
ATOM 706 C C . CYS A 1 89 ? -4.695 11.303 16.197 1.00 97.06 89 CYS A C 1
ATOM 708 O O . CYS A 1 89 ? -4.471 12.505 16.040 1.00 97.06 89 CYS A O 1
ATOM 710 N N . TRP A 1 90 ? -5.925 10.835 16.410 1.00 96.56 90 TRP A N 1
ATOM 711 C CA . TRP A 1 90 ? -7.125 11.666 16.408 1.00 96.56 90 TRP A CA 1
ATOM 712 C C . TRP A 1 90 ? -7.124 12.720 17.524 1.00 96.56 90 TRP A C 1
ATOM 714 O O . TRP A 1 90 ? -7.703 13.798 17.361 1.00 96.56 90 TRP A O 1
ATOM 724 N N . SER A 1 91 ? -6.408 12.469 18.625 1.00 94.81 91 SER A N 1
ATOM 725 C CA . SER A 1 91 ? -6.206 13.443 19.708 1.00 94.81 91 SER A CA 1
ATOM 726 C C . SER A 1 91 ? -5.380 14.676 19.292 1.00 94.81 91 SER A C 1
ATOM 728 O O . SER A 1 91 ? -5.451 15.722 19.944 1.00 94.81 91 SER A O 1
ATOM 730 N N . PHE A 1 92 ? -4.626 14.597 18.186 1.00 93.25 92 PHE A N 1
ATOM 731 C CA . PHE A 1 92 ? -3.856 15.723 17.645 1.00 93.25 92 PHE A CA 1
ATOM 732 C C . PHE A 1 92 ? -4.689 16.661 16.770 1.00 93.25 92 PHE A C 1
ATOM 734 O O . PHE A 1 92 ? -4.215 17.758 16.471 1.00 93.25 92 PHE A O 1
ATOM 741 N N . ARG A 1 93 ? -5.924 16.288 16.395 1.00 85.44 93 ARG A N 1
ATOM 742 C CA . ARG A 1 93 ? -6.731 17.031 15.406 1.00 85.44 93 ARG A CA 1
ATOM 743 C C . ARG A 1 93 ? -6.963 18.499 15.755 1.00 85.44 93 ARG A C 1
ATOM 745 O O . ARG A 1 93 ? -7.000 19.340 14.867 1.00 85.44 93 ARG A O 1
ATOM 752 N N . GLN A 1 94 ? -7.077 18.801 17.048 1.00 82.38 94 GLN A N 1
ATOM 753 C CA . GLN A 1 94 ? -7.266 20.164 17.559 1.00 82.38 94 GLN A CA 1
ATOM 754 C C . GLN A 1 94 ? -5.943 20.877 17.880 1.00 82.38 94 GLN A C 1
ATOM 756 O O . GLN A 1 94 ? -5.933 22.082 18.094 1.00 82.38 94 GLN A O 1
ATOM 761 N N . LYS A 1 95 ? -4.828 20.139 17.939 1.00 79.00 95 LYS A N 1
ATOM 762 C CA . LYS A 1 95 ? -3.515 20.642 18.375 1.00 79.00 95 LYS A CA 1
ATOM 763 C C . LYS A 1 95 ? -2.596 20.974 17.206 1.00 79.00 95 LYS A C 1
ATOM 765 O O . LYS A 1 95 ? -1.738 21.839 17.330 1.00 79.00 95 LYS A O 1
ATOM 770 N N . LEU A 1 96 ? -2.742 20.259 16.092 1.00 81.62 96 LEU A N 1
ATOM 771 C CA . LEU A 1 96 ? -1.867 20.359 14.931 1.00 81.62 96 LEU A CA 1
ATOM 772 C C . LEU A 1 96 ? -2.694 20.496 13.653 1.00 81.62 96 LEU A C 1
ATOM 774 O O . LEU A 1 96 ? -3.433 19.582 13.272 1.00 81.62 96 LEU A O 1
ATOM 778 N N . ASN A 1 97 ? -2.512 21.621 12.962 1.00 86.00 97 ASN A N 1
ATOM 779 C CA . ASN A 1 97 ? -3.205 21.918 11.713 1.00 86.00 97 ASN A CA 1
ATOM 780 C C . ASN A 1 97 ? -2.991 20.810 10.669 1.00 86.00 97 ASN A C 1
ATOM 782 O O . ASN A 1 97 ? -1.874 20.352 10.426 1.00 86.00 97 ASN A O 1
ATOM 786 N N . GLY A 1 98 ? -4.084 20.385 10.032 1.00 90.12 98 GLY A N 1
ATOM 787 C CA . GLY A 1 98 ? -4.060 19.406 8.944 1.00 90.12 98 GLY A CA 1
ATOM 788 C C . GLY A 1 98 ? -3.870 17.945 9.369 1.00 90.12 98 GLY A C 1
ATOM 789 O O . GLY A 1 98 ? -3.786 17.081 8.498 1.00 90.12 98 GLY A O 1
ATOM 790 N N . THR A 1 99 ? -3.826 17.618 10.664 1.00 93.88 99 THR A N 1
ATOM 791 C CA . THR A 1 99 ? -3.706 16.214 11.109 1.00 93.88 99 THR A CA 1
ATOM 792 C C . THR A 1 99 ? -4.936 15.376 10.777 1.00 93.88 99 THR A C 1
ATOM 794 O O . THR A 1 99 ? -4.762 14.260 10.300 1.00 93.88 99 THR A O 1
ATOM 797 N N . GLN A 1 100 ? -6.157 15.915 10.901 1.00 95.44 100 GLN A N 1
ATOM 798 C CA . GLN A 1 100 ? -7.375 15.234 10.430 1.00 95.44 100 GLN A CA 1
ATOM 799 C C . GLN A 1 100 ? -7.267 14.871 8.946 1.00 95.44 100 GLN A C 1
ATOM 801 O O . GLN A 1 100 ? -7.476 13.718 8.580 1.00 95.44 100 GLN A O 1
ATOM 806 N N . PHE A 1 101 ? -6.852 15.827 8.106 1.00 95.31 101 PHE A N 1
ATOM 807 C CA . PHE A 1 101 ? -6.615 15.571 6.687 1.00 95.31 101 PHE A CA 1
ATOM 808 C C . PHE A 1 101 ? -5.589 14.454 6.475 1.00 95.31 101 PHE A C 1
ATOM 810 O O . PHE A 1 101 ? -5.842 13.539 5.704 1.00 95.31 101 PHE A O 1
ATOM 817 N N . ARG A 1 102 ? -4.459 14.472 7.193 1.00 95.25 102 ARG A N 1
ATOM 818 C CA . ARG A 1 102 ? -3.432 13.421 7.085 1.00 95.25 102 ARG A CA 1
ATOM 819 C C . ARG A 1 102 ? -3.950 12.044 7.507 1.00 95.25 102 ARG A C 1
ATOM 821 O O . ARG A 1 102 ? -3.628 11.073 6.833 1.00 95.25 102 ARG A O 1
ATOM 828 N N . ILE A 1 103 ? -4.739 11.957 8.580 1.00 97.12 103 ILE A N 1
ATOM 829 C CA . ILE A 1 103 ? -5.322 10.698 9.072 1.00 97.12 103 ILE A CA 1
ATOM 830 C C . ILE A 1 103 ? -6.314 10.143 8.048 1.00 97.12 103 ILE A C 1
ATOM 832 O O . ILE A 1 103 ? -6.154 9.018 7.589 1.00 97.12 103 ILE A O 1
ATOM 836 N N . VAL A 1 104 ? -7.295 10.948 7.634 1.00 97.25 104 VAL A N 1
ATOM 837 C CA . VAL A 1 104 ? -8.336 10.520 6.685 1.00 97.25 104 VAL A CA 1
ATOM 838 C C . VAL A 1 104 ? -7.728 10.196 5.316 1.00 97.25 104 VAL A C 1
ATOM 840 O O . VAL A 1 104 ? -8.072 9.180 4.717 1.00 97.25 104 VAL A O 1
ATOM 843 N N . ARG A 1 105 ? -6.746 10.981 4.851 1.00 96.06 105 ARG A N 1
ATOM 844 C CA . ARG A 1 105 ? -5.964 10.669 3.643 1.00 96.06 105 ARG A CA 1
ATOM 845 C C . ARG A 1 105 ? -5.232 9.332 3.769 1.00 96.06 105 ARG A C 1
ATOM 847 O O . ARG A 1 105 ? -5.178 8.594 2.794 1.00 96.06 105 ARG A O 1
ATOM 854 N N . ARG A 1 106 ? -4.667 9.005 4.937 1.00 95.38 106 ARG A N 1
ATOM 855 C CA . ARG A 1 106 ? -3.998 7.713 5.165 1.00 95.38 106 ARG A CA 1
ATOM 856 C C . ARG A 1 106 ? -4.964 6.540 5.230 1.00 95.38 106 ARG A C 1
ATOM 858 O O . ARG A 1 106 ? -4.575 5.475 4.780 1.00 95.38 106 ARG A O 1
ATOM 865 N N . LEU A 1 107 ? -6.196 6.725 5.702 1.00 97.62 107 LEU A N 1
ATOM 866 C CA . LEU A 1 107 ? -7.227 5.695 5.558 1.00 97.62 107 LEU A CA 1
ATOM 867 C C . LEU A 1 107 ? -7.555 5.471 4.077 1.00 97.62 107 LEU A C 1
ATOM 869 O O . LEU A 1 107 ? -7.577 4.328 3.634 1.00 97.62 107 LEU A O 1
ATOM 873 N N . LEU A 1 108 ? -7.747 6.548 3.298 1.00 96.94 108 LEU A N 1
ATOM 874 C CA . LEU A 1 108 ? -8.036 6.430 1.863 1.00 96.94 108 LEU A CA 1
ATOM 875 C C . LEU A 1 108 ? -6.906 5.708 1.125 1.00 96.94 108 LEU A C 1
ATOM 877 O O . LEU A 1 108 ? -7.159 4.735 0.426 1.00 96.94 108 LEU A O 1
ATOM 881 N N . ILE A 1 109 ? -5.660 6.127 1.332 1.00 94.69 109 ILE A N 1
ATOM 882 C CA . ILE A 1 109 ? -4.493 5.473 0.727 1.00 94.69 109 ILE A CA 1
ATOM 883 C C . ILE A 1 109 ? -4.335 4.044 1.238 1.00 94.69 109 ILE A C 1
ATOM 885 O O . ILE A 1 109 ? -4.152 3.142 0.435 1.00 94.69 109 ILE A O 1
ATOM 889 N N . GLY A 1 110 ? -4.469 3.818 2.546 1.00 92.50 110 GLY A N 1
ATOM 890 C CA . GLY A 1 110 ? -4.363 2.492 3.155 1.00 92.50 110 GLY A CA 1
ATOM 891 C C . GLY A 1 110 ? -5.420 1.512 2.646 1.00 92.50 110 GLY A C 1
ATOM 892 O O . GLY A 1 110 ? -5.158 0.318 2.598 1.00 92.50 110 GLY A O 1
ATOM 893 N N . SER A 1 111 ? -6.581 1.991 2.186 1.00 93.69 111 SER A N 1
ATOM 894 C CA . SER A 1 111 ? -7.569 1.125 1.534 1.00 93.69 111 SER A CA 1
ATOM 895 C C . SER A 1 111 ? -7.099 0.551 0.189 1.00 93.69 111 SER A C 1
ATOM 897 O O . SER A 1 111 ? -7.646 -0.467 -0.224 1.00 93.69 111 SER A O 1
ATOM 899 N N . ALA A 1 112 ? -6.084 1.154 -0.448 1.00 89.31 112 ALA A N 1
ATOM 900 C CA . ALA A 1 112 ? -5.473 0.695 -1.699 1.00 89.31 112 ALA A CA 1
ATOM 901 C C . ALA A 1 112 ? -4.043 0.150 -1.526 1.00 89.31 112 ALA A C 1
ATOM 903 O O . ALA A 1 112 ? -3.746 -0.943 -1.989 1.00 89.31 112 ALA A O 1
ATOM 904 N N . GLU A 1 113 ? -3.153 0.869 -0.832 1.00 88.06 113 GLU A N 1
ATOM 905 C CA . GLU A 1 113 ? -1.784 0.406 -0.520 1.00 88.06 113 GLU A CA 1
ATOM 906 C C . GLU A 1 113 ? -1.811 -0.906 0.277 1.00 88.06 113 GLU A C 1
ATOM 908 O O . GLU A 1 113 ? -1.027 -1.824 0.045 1.00 88.06 113 GLU A O 1
ATOM 913 N N . ASP A 1 114 ? -2.756 -0.995 1.211 1.00 89.25 114 ASP A N 1
ATOM 914 C CA . ASP A 1 114 ? -2.947 -2.123 2.110 1.00 89.25 114 ASP A CA 1
ATOM 915 C C . ASP A 1 114 ? -4.333 -2.743 1.917 1.00 89.25 114 ASP A C 1
ATOM 917 O O . ASP A 1 114 ? -4.945 -3.212 2.876 1.00 89.25 114 ASP A O 1
ATOM 921 N N . GLY A 1 115 ? -4.865 -2.742 0.693 1.00 88.00 115 GLY A N 1
ATOM 922 C CA . GLY A 1 115 ? -6.160 -3.341 0.395 1.00 88.00 115 GLY A CA 1
ATOM 923 C C . GLY A 1 115 ? -6.374 -3.610 -1.089 1.00 88.00 115 GLY A C 1
ATOM 924 O O . GLY A 1 115 ? -5.841 -2.936 -1.959 1.00 88.00 115 GLY A O 1
ATOM 925 N N . HIS A 1 116 ? -7.169 -4.636 -1.387 1.00 91.56 116 HIS A N 1
ATOM 926 C CA . HIS A 1 116 ? -7.465 -5.051 -2.763 1.00 91.56 116 HIS A CA 1
ATOM 927 C C . HIS A 1 116 ? -8.953 -4.969 -3.130 1.00 91.56 116 HIS A C 1
ATOM 929 O O . HIS A 1 116 ? -9.315 -5.182 -4.285 1.00 91.56 116 HIS A O 1
ATOM 935 N N . SER A 1 117 ? -9.819 -4.619 -2.175 1.00 96.62 117 SER A N 1
ATOM 936 C CA . SER A 1 117 ? -11.238 -4.401 -2.451 1.00 96.62 117 SER A CA 1
ATOM 937 C C . SER A 1 117 ? -11.492 -2.978 -2.938 1.00 96.62 117 SER A C 1
ATOM 939 O O . SER A 1 117 ? -11.444 -2.022 -2.162 1.00 96.62 117 SER A O 1
ATOM 941 N N . ILE A 1 118 ? -11.857 -2.850 -4.212 1.00 98.06 118 ILE A N 1
ATOM 942 C CA . ILE A 1 118 ? -12.316 -1.588 -4.799 1.00 98.06 118 ILE A CA 1
ATOM 943 C C . ILE A 1 118 ? -13.625 -1.144 -4.139 1.00 98.06 118 ILE A C 1
ATOM 945 O O . ILE A 1 118 ? -13.831 0.049 -3.943 1.00 98.06 118 ILE A O 1
ATOM 949 N N . ALA A 1 119 ? -14.492 -2.078 -3.734 1.00 98.31 119 ALA A N 1
ATOM 950 C CA . ALA A 1 119 ? -15.737 -1.740 -3.045 1.00 98.31 119 ALA A CA 1
ATOM 951 C C . ALA A 1 119 ? -15.490 -1.038 -1.692 1.00 98.31 119 ALA A C 1
ATOM 953 O O . ALA A 1 119 ? -16.197 -0.088 -1.346 1.00 98.31 119 ALA A O 1
ATOM 954 N N . VAL A 1 120 ? -14.455 -1.445 -0.945 1.00 98.19 120 VAL A N 1
ATOM 955 C CA . VAL A 1 120 ? -14.022 -0.735 0.271 1.00 98.19 120 VAL A CA 1
ATOM 956 C C . VAL A 1 120 ? -13.462 0.647 -0.069 1.00 98.19 120 VAL A C 1
ATOM 958 O O . VAL A 1 120 ? -13.838 1.628 0.577 1.00 98.19 120 VAL A O 1
ATOM 961 N N . MET A 1 121 ? -12.613 0.748 -1.095 1.00 98.12 121 MET A N 1
ATOM 962 C CA . MET A 1 121 ? -12.031 2.027 -1.523 1.00 98.12 121 MET A CA 1
ATOM 963 C C . MET A 1 121 ? -13.105 3.029 -1.981 1.00 98.12 121 MET A C 1
ATOM 965 O O . MET A 1 121 ? -13.048 4.205 -1.625 1.00 98.12 121 MET A O 1
ATOM 969 N N . GLU A 1 122 ? -14.117 2.578 -2.728 1.00 98.50 122 GLU A N 1
ATOM 970 C CA . GLU A 1 122 ? -15.261 3.396 -3.149 1.00 98.50 122 GLU A CA 1
ATOM 971 C C . GLU A 1 122 ? -16.084 3.864 -1.947 1.00 98.50 122 GLU A C 1
ATOM 973 O O . GLU A 1 122 ? -16.405 5.049 -1.846 1.00 98.50 122 GLU A O 1
ATOM 978 N N . LYS A 1 123 ? -16.358 2.974 -0.984 1.00 98.00 123 LYS A N 1
ATOM 979 C CA . LYS A 1 123 ? -17.100 3.332 0.232 1.00 98.00 123 LYS A CA 1
ATOM 980 C C . LYS A 1 123 ? -16.398 4.428 1.039 1.00 98.00 123 LYS A C 1
ATOM 982 O O . LYS A 1 123 ? -17.047 5.354 1.546 1.00 98.00 123 LYS A O 1
ATOM 987 N N . LEU A 1 124 ? -15.075 4.343 1.124 1.00 97.12 124 LEU A N 1
ATOM 988 C CA . LEU A 1 124 ? -14.252 5.345 1.782 1.00 97.12 124 LEU A CA 1
ATOM 989 C C . LEU A 1 124 ? -14.177 6.645 0.970 1.00 97.12 124 LEU A C 1
ATOM 991 O O . LEU A 1 124 ? -14.313 7.731 1.535 1.00 97.12 124 LEU A O 1
ATOM 995 N N . SER A 1 125 ? -14.046 6.545 -0.356 1.00 97.69 125 SER A N 1
ATOM 996 C CA . SER A 1 125 ? -14.107 7.671 -1.299 1.00 97.69 125 SER A CA 1
ATOM 997 C C . SER A 1 125 ? -15.420 8.458 -1.171 1.00 97.69 125 SER A C 1
ATOM 999 O O . SER A 1 125 ? -15.398 9.689 -1.096 1.00 97.69 125 SER A O 1
ATOM 1001 N N . ASP A 1 126 ? -16.556 7.766 -1.061 1.00 97.81 126 ASP A N 1
ATOM 1002 C CA . ASP A 1 126 ? -17.879 8.369 -0.857 1.00 97.81 126 ASP A CA 1
ATOM 1003 C C . ASP A 1 126 ? -17.998 9.114 0.472 1.00 97.81 126 ASP A C 1
ATOM 1005 O O . ASP A 1 126 ? -18.689 10.132 0.577 1.00 97.81 126 ASP A O 1
ATOM 1009 N N . SER A 1 127 ? -17.311 8.612 1.495 1.00 96.69 127 SER A N 1
ATOM 1010 C CA . SER A 1 127 ? -17.351 9.165 2.847 1.00 96.69 127 SER A CA 1
ATOM 1011 C C . SER A 1 127 ? -16.295 10.254 3.067 1.00 96.69 127 SER A C 1
ATOM 1013 O O . SER A 1 127 ? -16.418 11.036 4.008 1.00 96.69 127 SER A O 1
ATOM 1015 N N . TYR A 1 128 ? -15.296 10.369 2.187 1.00 96.81 128 TYR A N 1
ATOM 1016 C CA . TYR A 1 128 ? -14.084 11.169 2.386 1.00 96.81 128 TYR A CA 1
ATOM 1017 C C . TYR A 1 128 ? -14.354 12.624 2.799 1.00 96.81 128 TYR A C 1
ATOM 1019 O O . TYR A 1 128 ? -13.837 13.093 3.811 1.00 96.81 128 TYR A O 1
ATOM 1027 N N . ALA A 1 129 ? -15.226 13.334 2.075 1.00 95.50 129 ALA A N 1
ATOM 1028 C CA . ALA A 1 129 ? -15.561 14.725 2.393 1.00 95.50 129 ALA A CA 1
ATOM 1029 C C . ALA A 1 129 ? -16.262 14.867 3.756 1.00 95.50 129 ALA A C 1
ATOM 1031 O O . ALA A 1 129 ? -15.986 15.808 4.500 1.00 95.50 129 ALA A O 1
ATOM 1032 N N . LYS A 1 130 ? -17.131 13.911 4.112 1.00 96.50 130 LYS A N 1
ATOM 1033 C CA . LYS A 1 130 ? -17.800 13.880 5.421 1.00 96.50 130 LYS A CA 1
ATOM 1034 C C . LYS A 1 130 ? -16.794 13.620 6.539 1.00 96.50 130 LYS A C 1
ATOM 1036 O O . LYS A 1 130 ? -16.857 14.282 7.570 1.00 96.50 130 LYS A O 1
ATOM 1041 N N . LEU A 1 131 ? -15.822 12.735 6.316 1.00 96.69 131 LEU A N 1
ATOM 1042 C CA . LEU A 1 131 ? -14.765 12.436 7.286 1.00 96.69 131 LEU A CA 1
ATOM 1043 C C . LEU A 1 131 ? -13.825 13.626 7.546 1.00 96.69 131 LEU A C 1
ATOM 1045 O O . LEU A 1 131 ? -13.182 13.694 8.592 1.00 96.69 131 LEU A O 1
ATOM 1049 N N . LEU A 1 132 ? -13.755 14.582 6.616 1.00 95.25 132 LEU A N 1
ATOM 1050 C CA . LEU A 1 132 ? -13.004 15.835 6.760 1.00 95.25 132 LEU A CA 1
ATOM 1051 C C . LEU A 1 132 ? -13.820 16.983 7.374 1.00 95.25 132 LEU A C 1
ATOM 1053 O O . LEU A 1 132 ? -13.273 18.063 7.600 1.00 95.25 132 LEU A O 1
ATOM 1057 N N . SER A 1 133 ? -15.112 16.777 7.639 1.00 94.00 133 SER A N 1
ATOM 1058 C CA . SER A 1 133 ? -15.945 17.786 8.294 1.00 94.00 133 SER A CA 1
ATOM 1059 C C . SER A 1 133 ? -15.478 18.050 9.731 1.00 94.00 133 SER A C 1
ATOM 1061 O O . SER A 1 133 ? -14.911 17.178 10.393 1.00 94.00 133 SER A O 1
ATOM 1063 N N . LYS A 1 134 ? -15.697 19.277 10.220 1.00 89.62 134 LYS A N 1
ATOM 1064 C CA . LYS A 1 134 ? -15.267 19.689 11.568 1.00 89.62 134 LYS A CA 1
ATOM 1065 C C . LYS A 1 134 ? -15.985 18.916 12.678 1.00 89.62 134 LYS A C 1
ATOM 1067 O O . LYS A 1 134 ? -15.359 18.591 13.682 1.00 89.62 134 LYS A O 1
ATOM 1072 N N . ASP A 1 135 ? -17.256 18.597 12.450 1.00 90.94 135 ASP A N 1
ATOM 1073 C CA . ASP A 1 135 ? -18.147 17.953 13.421 1.00 90.94 135 ASP A CA 1
ATOM 1074 C C . ASP A 1 135 ? -18.282 16.443 13.175 1.00 90.94 135 ASP A C 1
ATOM 1076 O O . ASP A 1 135 ? -19.243 15.817 13.618 1.00 90.94 135 ASP A O 1
ATOM 1080 N N . VAL A 1 136 ? -17.337 15.846 12.435 1.00 96.00 136 VAL A N 1
ATOM 1081 C CA . VAL A 1 136 ? -17.341 14.404 12.186 1.00 96.00 136 VAL A CA 1
ATOM 1082 C C . VAL A 1 136 ? -17.266 13.642 13.510 1.00 96.00 136 VAL A C 1
ATOM 1084 O O . VAL A 1 136 ? -16.394 13.889 14.351 1.00 96.00 136 VAL A O 1
ATOM 1087 N N . ASP A 1 137 ? -18.162 12.673 13.672 1.00 96.25 137 ASP A N 1
ATOM 1088 C CA . ASP A 1 137 ? -18.081 11.735 14.779 1.00 96.25 137 ASP A CA 1
ATOM 1089 C C . ASP A 1 137 ? -16.905 10.768 14.569 1.00 96.25 137 ASP A C 1
ATOM 1091 O O . ASP A 1 137 ? -16.721 10.199 13.488 1.00 96.25 137 ASP A O 1
ATOM 1095 N N . PHE A 1 138 ? -16.109 10.552 15.617 1.00 97.25 138 PHE A N 1
ATOM 1096 C CA . PHE A 1 138 ? -14.973 9.635 15.567 1.00 97.25 138 PHE A CA 1
ATOM 1097 C C . PHE A 1 138 ? -15.409 8.206 15.224 1.00 97.25 138 PHE A C 1
ATOM 1099 O O . PHE A 1 138 ? -14.673 7.497 14.537 1.00 97.25 138 PHE A O 1
ATOM 1106 N N . SER A 1 139 ? -16.630 7.815 15.608 1.00 98.12 139 SER A N 1
ATOM 1107 C CA . SER A 1 139 ? -17.211 6.521 15.236 1.00 98.12 139 SER A CA 1
ATOM 1108 C C . SER A 1 139 ? -17.249 6.306 13.716 1.00 98.12 139 SER A C 1
ATOM 1110 O O . SER A 1 139 ? -16.960 5.208 13.243 1.00 98.12 139 SER A O 1
ATOM 1112 N N . SER A 1 140 ? -17.482 7.364 12.930 1.00 98.19 140 SER A N 1
ATOM 1113 C CA . SER A 1 140 ? -17.482 7.291 11.463 1.00 98.19 140 SER A CA 1
ATOM 1114 C C . SER A 1 140 ? -16.083 7.040 10.896 1.00 98.19 140 SER A C 1
ATOM 1116 O O . SER A 1 140 ? -15.938 6.351 9.893 1.00 98.19 140 SER A O 1
ATOM 1118 N N . VAL A 1 141 ? -15.042 7.566 11.545 1.00 98.31 141 VAL A N 1
ATOM 1119 C CA . VAL A 1 141 ? -13.642 7.335 11.151 1.00 98.31 141 VAL A CA 1
ATOM 1120 C C . VAL A 1 141 ? -13.206 5.921 11.538 1.00 98.31 141 VAL A C 1
ATOM 1122 O O . VAL A 1 141 ? -12.581 5.224 10.739 1.00 98.31 141 VAL A O 1
ATOM 1125 N N . MET A 1 142 ? -13.584 5.474 12.738 1.00 98.69 142 MET A N 1
ATOM 1126 C CA . MET A 1 142 ? -13.319 4.118 13.221 1.00 98.69 142 MET A CA 1
ATOM 1127 C C . MET A 1 142 ? -14.013 3.055 12.356 1.00 98.69 142 MET A C 1
ATOM 1129 O O . MET A 1 142 ? -13.420 2.020 12.059 1.00 98.69 142 MET A O 1
ATOM 1133 N N . ALA A 1 143 ? -15.238 3.320 11.893 1.00 98.62 143 ALA A N 1
ATOM 1134 C CA . ALA A 1 143 ? -15.972 2.415 11.012 1.00 98.62 143 ALA A CA 1
ATOM 1135 C C . ALA A 1 143 ? -15.213 2.114 9.711 1.00 98.62 143 ALA A C 1
ATOM 1137 O O . ALA A 1 143 ? -15.217 0.975 9.245 1.00 98.62 143 ALA A O 1
ATOM 1138 N N . GLU A 1 144 ? -14.528 3.107 9.144 1.00 98.38 144 GLU A N 1
ATOM 1139 C CA . GLU A 1 144 ? -13.748 2.916 7.922 1.00 98.38 144 GLU A CA 1
ATOM 1140 C C . GLU A 1 144 ? -12.437 2.165 8.175 1.00 98.38 144 GLU A C 1
ATOM 1142 O O . GLU A 1 144 ? -12.054 1.333 7.355 1.00 98.38 144 GLU A O 1
ATOM 1147 N N . LEU A 1 145 ? -11.800 2.350 9.337 1.00 98.56 145 LEU A N 1
ATOM 1148 C CA . LEU A 1 145 ? -10.688 1.490 9.750 1.00 98.56 145 LEU A CA 1
ATOM 1149 C C . LEU A 1 145 ? -11.127 0.021 9.857 1.00 98.56 145 LEU A C 1
ATOM 1151 O O . LEU A 1 145 ? -10.478 -0.857 9.288 1.00 98.56 145 LEU A O 1
ATOM 1155 N N . ILE A 1 146 ? -12.240 -0.247 10.551 1.00 98.50 146 ILE A N 1
ATOM 1156 C CA . ILE A 1 146 ? -12.789 -1.604 10.683 1.00 98.50 146 ILE A CA 1
ATOM 1157 C C . ILE A 1 146 ? -13.069 -2.188 9.297 1.00 98.50 146 ILE A C 1
ATOM 1159 O O . ILE A 1 146 ? -12.677 -3.317 9.018 1.00 98.50 146 ILE A O 1
ATOM 1163 N N . ARG A 1 147 ? -13.699 -1.412 8.407 1.00 98.06 147 ARG A N 1
ATOM 1164 C CA . ARG A 1 147 ? -14.029 -1.843 7.043 1.00 98.06 147 ARG A CA 1
ATOM 1165 C C . ARG A 1 147 ? -12.802 -2.290 6.255 1.00 98.06 147 ARG A C 1
ATOM 1167 O O . ARG A 1 147 ? -12.855 -3.345 5.630 1.00 98.06 147 ARG A O 1
ATOM 1174 N N . ILE A 1 148 ? -11.713 -1.520 6.307 1.00 97.75 148 ILE A N 1
ATOM 1175 C CA . ILE A 1 148 ? -10.442 -1.888 5.665 1.00 97.75 148 ILE A CA 1
ATOM 1176 C C . ILE A 1 148 ? -9.920 -3.202 6.256 1.00 97.75 148 ILE A C 1
ATOM 1178 O O . ILE A 1 148 ? -9.550 -4.112 5.515 1.00 97.75 148 ILE A O 1
ATOM 1182 N N . CYS A 1 149 ? -9.932 -3.327 7.586 1.00 97.44 149 CYS A N 1
ATOM 1183 C CA . CYS A 1 149 ? -9.377 -4.488 8.274 1.00 97.44 149 CYS A CA 1
ATOM 1184 C C . CYS A 1 149 ? -10.212 -5.773 8.143 1.00 97.44 149 CYS A C 1
ATOM 1186 O O . CYS A 1 149 ? -9.675 -6.852 8.378 1.00 97.44 149 CYS A O 1
ATOM 1188 N N . LYS A 1 150 ? -11.493 -5.689 7.761 1.00 96.38 150 LYS A N 1
ATOM 1189 C CA . LYS A 1 150 ? -12.344 -6.870 7.536 1.00 96.38 150 LYS A CA 1
ATOM 1190 C C . LYS A 1 150 ? -12.005 -7.639 6.259 1.00 96.38 150 LYS A C 1
ATOM 1192 O O . LYS A 1 150 ? -12.316 -8.821 6.172 1.00 96.38 150 LYS A O 1
ATOM 1197 N N . ILE A 1 151 ? -11.378 -6.991 5.280 1.00 95.50 151 ILE A N 1
ATOM 1198 C CA . ILE A 1 151 ? -10.967 -7.649 4.038 1.00 95.50 151 ILE A CA 1
ATOM 1199 C C . ILE A 1 151 ? -9.510 -8.098 4.171 1.00 95.50 151 ILE A C 1
ATOM 1201 O O . ILE A 1 151 ? -8.680 -7.280 4.579 1.00 95.50 151 ILE A O 1
ATOM 1205 N N . PRO A 1 152 ? -9.150 -9.341 3.803 1.00 93.31 152 PRO A N 1
ATOM 1206 C CA . PRO A 1 152 ? -7.756 -9.775 3.798 1.00 93.31 152 PRO A CA 1
ATOM 1207 C C . PRO A 1 152 ? -6.854 -8.820 2.996 1.00 93.31 152 PRO A C 1
ATOM 1209 O O . PRO A 1 152 ? -7.297 -8.167 2.049 1.00 93.31 152 PRO A O 1
ATOM 1212 N N . ASN A 1 153 ? -5.590 -8.693 3.402 1.00 94.88 153 ASN A N 1
ATOM 1213 C CA . ASN A 1 153 ? -4.623 -7.838 2.706 1.00 94.88 153 ASN A CA 1
ATOM 1214 C C . ASN A 1 153 ? -3.878 -8.610 1.598 1.00 94.88 153 ASN A C 1
ATOM 1216 O O . ASN A 1 153 ? -3.997 -9.829 1.512 1.00 94.88 153 ASN A O 1
ATOM 1220 N N . TRP A 1 154 ? -3.069 -7.920 0.790 1.00 94.06 154 TRP A N 1
ATOM 1221 C CA . TRP A 1 154 ? -2.316 -8.471 -0.343 1.00 94.06 154 TRP A CA 1
ATOM 1222 C C . TRP A 1 154 ? -1.390 -9.643 0.009 1.00 94.06 154 TRP A C 1
ATOM 1224 O O . TRP A 1 154 ? -1.089 -10.448 -0.866 1.00 94.06 154 TRP A O 1
ATOM 1234 N N . TRP A 1 155 ? -0.964 -9.780 1.271 1.00 95.31 155 TRP A N 1
ATOM 1235 C CA . TRP A 1 155 ? -0.165 -10.922 1.735 1.00 95.31 155 TRP A CA 1
ATOM 1236 C C . TRP A 1 155 ? -0.994 -12.191 1.937 1.00 95.31 155 TRP A C 1
ATOM 1238 O O . TRP A 1 155 ? -0.424 -13.263 2.119 1.00 95.31 155 TRP A O 1
ATOM 1248 N N . HIS A 1 156 ? -2.324 -12.112 1.903 1.00 94.88 156 HIS A N 1
ATOM 1249 C CA . HIS A 1 156 ? -3.189 -13.281 1.962 1.00 94.88 156 HIS A CA 1
ATOM 1250 C C . HIS A 1 156 ? -3.435 -13.810 0.537 1.00 94.88 156 HIS A C 1
ATOM 1252 O O . HIS A 1 156 ? -3.877 -13.032 -0.318 1.00 94.88 156 HIS A O 1
ATOM 1258 N N . PRO A 1 157 ? -3.191 -15.103 0.254 1.00 87.94 157 PRO A N 1
ATOM 1259 C CA . PRO A 1 157 ? -3.257 -15.661 -1.101 1.00 87.94 157 PRO A CA 1
ATOM 1260 C C . PRO A 1 157 ? -4.632 -15.480 -1.759 1.00 87.94 157 PRO A C 1
ATOM 1262 O O . PRO A 1 157 ? -4.703 -15.139 -2.938 1.00 87.94 157 PRO A O 1
ATOM 1265 N N . ASP A 1 158 ? -5.715 -15.584 -0.984 1.00 89.88 158 ASP A N 1
ATOM 1266 C CA . ASP A 1 158 ? -7.099 -15.406 -1.461 1.00 89.88 158 ASP A CA 1
ATOM 1267 C C . ASP A 1 158 ? -7.387 -14.033 -2.088 1.00 89.88 158 ASP A C 1
ATOM 1269 O O . ASP A 1 158 ? -8.401 -13.849 -2.757 1.00 89.88 158 ASP A O 1
ATOM 1273 N N . THR A 1 159 ? -6.513 -13.044 -1.891 1.00 90.94 159 THR A N 1
ATOM 1274 C CA . THR A 1 159 ? -6.696 -11.714 -2.482 1.00 90.94 159 THR A CA 1
ATOM 1275 C C . THR A 1 159 ? -6.160 -11.592 -3.900 1.00 90.94 159 THR A C 1
ATOM 1277 O O . THR A 1 159 ? -6.480 -10.609 -4.566 1.00 90.94 159 THR A O 1
ATOM 1280 N N . GLY A 1 160 ? -5.329 -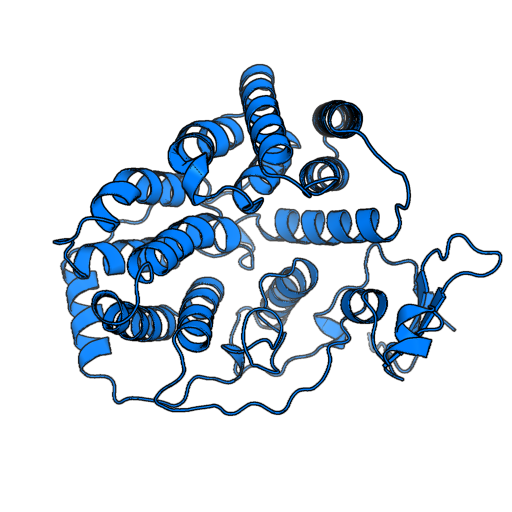12.529 -4.368 1.00 87.00 160 GLY A N 1
ATOM 1281 C CA . GLY A 1 160 ? -4.546 -12.361 -5.598 1.00 87.00 160 GLY A CA 1
ATOM 1282 C C . GLY A 1 160 ? -3.468 -11.267 -5.506 1.00 87.00 160 GLY A C 1
ATOM 1283 O O . GLY A 1 160 ? -2.800 -10.979 -6.494 1.00 87.00 160 GLY A O 1
ATOM 1284 N N . GLY A 1 161 ? -3.272 -10.655 -4.330 1.00 92.00 161 GLY A N 1
ATOM 1285 C CA . GLY A 1 161 ? -2.355 -9.530 -4.148 1.00 92.00 161 GLY A CA 1
ATOM 1286 C C . GLY A 1 161 ? -0.873 -9.894 -4.227 1.00 92.00 161 GLY A C 1
ATOM 1287 O O . GLY A 1 161 ? -0.065 -9.029 -4.546 1.00 92.00 161 GLY A O 1
ATOM 1288 N N . HIS A 1 162 ? -0.505 -11.165 -4.033 1.00 94.44 162 HIS A N 1
ATOM 1289 C CA . HIS A 1 162 ? 0.885 -11.626 -4.170 1.00 94.44 162 HIS A CA 1
ATOM 1290 C C . HIS A 1 162 ? 1.464 -11.286 -5.547 1.00 94.44 162 HIS A C 1
ATOM 1292 O O . HIS A 1 162 ? 2.571 -10.760 -5.622 1.00 94.44 162 HIS A O 1
ATOM 1298 N N . ASP A 1 163 ? 0.697 -11.526 -6.616 1.00 95.44 163 ASP A N 1
ATOM 1299 C CA . ASP A 1 163 ? 1.104 -11.231 -7.996 1.00 95.44 163 ASP A CA 1
ATOM 1300 C C . ASP A 1 163 ? 1.300 -9.726 -8.228 1.00 95.44 163 ASP A C 1
ATOM 1302 O O . ASP A 1 163 ? 2.287 -9.310 -8.838 1.00 95.44 163 ASP A O 1
ATOM 1306 N N . TYR A 1 164 ? 0.402 -8.899 -7.686 1.00 96.25 164 TYR A N 1
ATOM 1307 C CA . TYR A 1 164 ? 0.510 -7.442 -7.758 1.00 96.25 164 TYR A CA 1
ATOM 1308 C C . TYR A 1 164 ? 1.775 -6.930 -7.062 1.00 96.25 164 TYR A C 1
ATOM 1310 O O . TYR A 1 164 ? 2.553 -6.178 -7.651 1.00 96.25 164 TYR A O 1
ATOM 1318 N N . ILE A 1 165 ? 2.008 -7.376 -5.825 1.00 97.00 165 I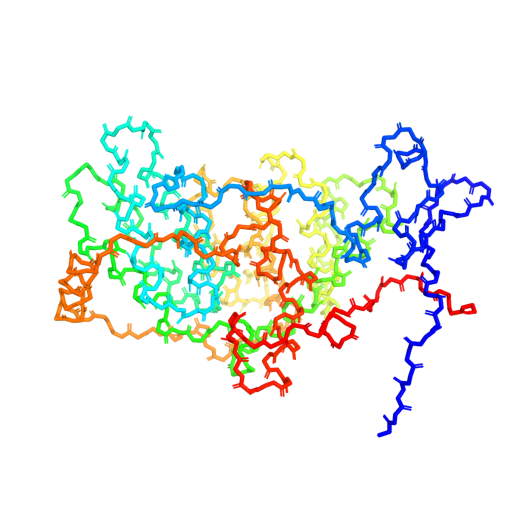LE A N 1
ATOM 1319 C CA . ILE A 1 165 ? 3.165 -6.961 -5.027 1.00 97.00 165 ILE A CA 1
ATOM 1320 C C . ILE A 1 165 ? 4.475 -7.444 -5.658 1.00 97.00 165 ILE A C 1
ATOM 1322 O O . ILE A 1 165 ? 5.429 -6.670 -5.753 1.00 97.00 165 ILE A O 1
ATOM 1326 N N . TYR A 1 166 ? 4.514 -8.686 -6.147 1.00 97.06 166 TYR A N 1
ATOM 1327 C CA . TYR A 1 166 ? 5.672 -9.226 -6.857 1.00 97.06 166 TYR A CA 1
ATOM 1328 C C . TYR A 1 166 ? 5.961 -8.449 -8.149 1.00 97.06 166 TYR A C 1
ATOM 1330 O O . TYR A 1 166 ? 7.095 -8.028 -8.384 1.00 97.06 166 TYR A O 1
ATOM 1338 N N . SER A 1 167 ? 4.927 -8.166 -8.948 1.00 97.38 167 SER A N 1
ATOM 1339 C CA . SER A 1 167 ? 5.056 -7.374 -10.176 1.00 97.38 167 SER A CA 1
ATOM 1340 C C . SER A 1 167 ? 5.579 -5.962 -9.894 1.00 97.38 167 SER A C 1
ATOM 1342 O O . SER A 1 167 ? 6.461 -5.483 -10.606 1.00 97.38 167 SER A O 1
ATOM 1344 N N . GLY A 1 168 ? 5.091 -5.306 -8.835 1.00 96.44 168 GLY A N 1
ATOM 1345 C CA . GLY A 1 168 ? 5.570 -3.987 -8.409 1.00 96.44 168 GLY A CA 1
ATOM 1346 C C . GLY A 1 168 ? 7.020 -3.998 -7.916 1.00 96.44 168 GLY A C 1
ATOM 1347 O O . GLY A 1 168 ? 7.795 -3.094 -8.241 1.00 96.44 168 GLY A O 1
ATOM 1348 N N . MET A 1 169 ? 7.436 -5.056 -7.213 1.00 95.81 169 MET A N 1
ATOM 1349 C CA . MET A 1 169 ? 8.836 -5.246 -6.822 1.00 95.81 169 MET A CA 1
ATOM 1350 C C . MET A 1 169 ? 9.736 -5.343 -8.060 1.00 95.81 169 MET A C 1
ATOM 1352 O O . MET A 1 169 ? 10.709 -4.597 -8.166 1.00 95.81 169 MET A O 1
ATOM 1356 N N . LEU A 1 170 ? 9.387 -6.188 -9.034 1.00 96.06 170 LEU A N 1
ATOM 1357 C CA . LEU A 1 170 ? 10.149 -6.302 -10.282 1.00 96.06 170 LEU A CA 1
ATOM 1358 C C . LEU A 1 170 ? 10.150 -4.991 -11.083 1.00 96.06 170 LEU A C 1
ATOM 1360 O O . LEU A 1 170 ? 11.181 -4.612 -11.636 1.00 96.06 170 LEU A O 1
ATOM 1364 N N . ALA A 1 171 ? 9.029 -4.265 -11.108 1.00 95.75 171 ALA A N 1
ATOM 1365 C CA . ALA A 1 171 ? 8.913 -2.986 -11.803 1.00 95.75 171 ALA A CA 1
ATOM 1366 C C . ALA A 1 171 ? 9.877 -1.938 -11.226 1.00 95.75 171 ALA A C 1
ATOM 1368 O O . ALA A 1 171 ? 10.637 -1.320 -11.972 1.00 95.75 171 ALA A O 1
ATOM 1369 N N . THR A 1 172 ? 9.911 -1.779 -9.897 1.00 91.94 172 THR A N 1
ATOM 1370 C CA . THR A 1 172 ? 10.857 -0.854 -9.245 1.00 91.94 172 THR A CA 1
ATOM 1371 C C . THR A 1 172 ? 12.316 -1.248 -9.452 1.00 91.94 172 THR A C 1
ATOM 1373 O O . THR A 1 172 ? 13.170 -0.372 -9.582 1.00 91.94 172 THR A O 1
ATOM 1376 N N . ARG A 1 173 ? 12.607 -2.549 -9.555 1.00 90.75 173 ARG A N 1
ATOM 1377 C CA . ARG A 1 173 ? 13.946 -3.040 -9.899 1.00 90.75 173 ARG A CA 1
ATOM 1378 C C . ARG A 1 173 ? 14.315 -2.718 -11.339 1.00 90.75 173 ARG A C 1
ATOM 1380 O O . ARG A 1 173 ? 15.390 -2.178 -11.552 1.00 90.75 173 ARG A O 1
ATOM 1387 N N . LYS A 1 174 ? 13.424 -2.921 -12.316 1.00 90.75 174 LYS A N 1
ATOM 1388 C CA . LYS A 1 174 ? 13.687 -2.503 -13.707 1.00 90.75 174 LYS A CA 1
ATOM 1389 C C . LYS A 1 174 ? 14.021 -1.009 -13.807 1.00 90.75 174 LYS A C 1
ATOM 1391 O O . LYS A 1 174 ? 14.946 -0.652 -14.525 1.00 90.75 174 LYS A O 1
ATOM 1396 N N . ILE A 1 175 ? 13.318 -0.151 -13.061 1.00 89.06 175 ILE A N 1
ATOM 1397 C CA . ILE A 1 175 ? 13.606 1.297 -13.012 1.00 89.06 175 ILE A CA 1
ATOM 1398 C C . ILE A 1 175 ? 15.012 1.565 -12.474 1.00 89.06 175 ILE A C 1
ATOM 1400 O O . ILE A 1 175 ? 15.704 2.445 -12.970 1.00 89.06 175 ILE A O 1
ATOM 1404 N N . LEU A 1 176 ? 15.458 0.798 -11.480 1.00 82.88 176 LEU A N 1
ATOM 1405 C CA . LEU A 1 176 ? 16.786 0.960 -10.892 1.00 82.88 176 LEU A CA 1
ATOM 1406 C C . LEU A 1 176 ? 17.924 0.683 -11.889 1.00 82.88 176 LEU A C 1
ATOM 1408 O O . LEU A 1 176 ? 18.984 1.297 -11.779 1.00 82.88 176 LEU A O 1
ATOM 1412 N N . TYR A 1 177 ? 17.704 -0.219 -12.849 1.00 81.12 177 TYR A N 1
ATOM 1413 C CA . TYR A 1 177 ? 18.660 -0.542 -13.915 1.00 81.12 177 TYR A CA 1
ATOM 1414 C C . TYR A 1 177 ? 18.575 0.414 -15.112 1.00 81.12 177 TYR A C 1
ATOM 1416 O O . TYR A 1 177 ? 19.521 0.508 -15.898 1.00 81.12 177 TYR A O 1
ATOM 1424 N N . ASP A 1 178 ? 17.467 1.137 -15.257 1.00 82.88 178 ASP A N 1
ATOM 1425 C CA . ASP A 1 178 ? 17.216 1.980 -16.414 1.00 82.88 178 ASP A CA 1
ATOM 1426 C C . ASP A 1 178 ? 17.658 3.428 -16.185 1.00 82.88 178 ASP A C 1
ATOM 1428 O O . ASP A 1 178 ? 17.130 4.153 -15.343 1.00 82.88 178 ASP A O 1
ATOM 1432 N N . ARG A 1 179 ? 18.637 3.864 -16.979 1.00 77.81 179 ARG A N 1
ATOM 1433 C CA . ARG A 1 179 ? 19.200 5.220 -16.924 1.00 77.81 179 ARG A CA 1
ATOM 1434 C C . ARG A 1 179 ? 18.680 6.142 -18.021 1.00 77.81 179 ARG A C 1
ATOM 1436 O O . ARG A 1 179 ? 19.152 7.273 -18.134 1.00 77.81 179 ARG A O 1
ATOM 1443 N N . SER A 1 180 ? 17.763 5.658 -18.847 1.00 84.81 180 SER A N 1
ATOM 1444 C CA . SER A 1 180 ? 17.231 6.416 -19.972 1.00 84.81 180 SER A CA 1
ATOM 1445 C C . SER A 1 180 ? 16.345 7.556 -19.472 1.00 84.81 180 SER A C 1
ATOM 1447 O O . SER A 1 180 ? 15.567 7.400 -18.529 1.00 84.81 180 SER A O 1
ATOM 1449 N N . ALA A 1 181 ? 16.455 8.718 -20.114 1.00 85.94 181 ALA A N 1
ATOM 1450 C CA . ALA A 1 181 ? 15.519 9.811 -19.898 1.00 85.94 181 ALA A CA 1
ATOM 1451 C C . ALA A 1 181 ? 14.280 9.572 -20.769 1.00 85.94 181 ALA A C 1
ATOM 1453 O O . ALA A 1 181 ? 14.402 9.458 -21.986 1.00 85.94 181 ALA A O 1
ATOM 1454 N N . TYR A 1 182 ? 13.106 9.515 -20.145 1.00 89.44 182 TYR A N 1
ATOM 1455 C CA . TYR A 1 182 ? 11.828 9.358 -20.838 1.00 89.44 182 TYR A CA 1
ATOM 1456 C C . TYR A 1 182 ? 10.997 10.620 -20.691 1.00 89.44 182 TYR A C 1
ATOM 1458 O O . TYR A 1 182 ? 10.923 11.196 -19.606 1.00 89.44 182 TYR A O 1
ATOM 1466 N N . THR A 1 183 ? 10.327 11.028 -21.759 1.00 91.62 183 THR A N 1
ATOM 1467 C CA . THR A 1 183 ? 9.249 12.015 -21.688 1.00 91.62 183 THR A CA 1
ATOM 1468 C C . THR A 1 183 ? 7.975 11.374 -21.131 1.00 91.62 183 THR A C 1
ATOM 1470 O O . THR A 1 183 ? 7.894 10.154 -20.964 1.00 91.62 183 THR A O 1
ATOM 1473 N N . ILE A 1 184 ? 6.957 12.185 -20.826 1.00 91.75 184 ILE A N 1
ATOM 1474 C CA . ILE A 1 184 ? 5.644 11.638 -20.465 1.00 91.75 184 ILE A CA 1
ATOM 1475 C C . ILE A 1 184 ? 5.047 10.835 -21.628 1.00 91.75 184 ILE A C 1
ATOM 1477 O O . ILE A 1 184 ? 4.560 9.737 -21.394 1.00 91.75 184 ILE A O 1
ATOM 1481 N N . ASP A 1 185 ? 5.176 11.299 -22.873 1.00 93.69 185 ASP A N 1
ATOM 1482 C CA . ASP A 1 185 ? 4.638 10.606 -24.053 1.00 93.69 185 ASP A CA 1
ATOM 1483 C C . ASP A 1 185 ? 5.287 9.232 -24.273 1.00 93.69 185 ASP A C 1
ATOM 1485 O O . ASP A 1 185 ? 4.596 8.273 -24.630 1.00 93.69 185 ASP A O 1
ATOM 1489 N N . ASP A 1 186 ? 6.588 9.105 -23.983 1.00 94.38 186 ASP A N 1
ATOM 1490 C CA . ASP A 1 186 ? 7.279 7.811 -23.982 1.00 94.38 186 ASP A CA 1
ATOM 1491 C C . ASP A 1 186 ? 6.674 6.866 -22.937 1.00 94.38 186 ASP A C 1
ATOM 1493 O O . ASP A 1 186 ? 6.429 5.693 -23.226 1.00 94.38 186 ASP A O 1
ATOM 1497 N N . CYS A 1 187 ? 6.385 7.381 -21.736 1.00 95.00 187 CYS A N 1
ATOM 1498 C CA . CYS A 1 187 ? 5.785 6.597 -20.657 1.00 95.00 187 CYS A CA 1
ATOM 1499 C C . CYS A 1 187 ? 4.350 6.170 -20.996 1.00 95.00 187 CYS A C 1
ATOM 1501 O O . CYS A 1 187 ? 3.993 5.019 -20.757 1.00 95.00 187 CYS A O 1
ATOM 1503 N N . LEU A 1 188 ? 3.535 7.058 -21.582 1.00 96.62 188 LEU A N 1
ATOM 1504 C CA . LEU A 1 188 ? 2.170 6.725 -22.011 1.00 96.62 188 LEU A CA 1
ATOM 1505 C C . LEU A 1 188 ? 2.188 5.669 -23.124 1.00 96.62 188 LEU A C 1
ATOM 1507 O O . LEU A 1 188 ? 1.496 4.660 -23.025 1.00 96.62 188 LEU A O 1
ATOM 1511 N N . SER A 1 189 ? 3.045 5.850 -24.132 1.00 97.31 189 SER A N 1
ATOM 1512 C CA . SER A 1 189 ? 3.197 4.896 -25.238 1.00 97.31 189 SER A CA 1
ATOM 1513 C C . SER A 1 189 ? 3.718 3.538 -24.759 1.00 97.31 189 SER A C 1
ATOM 1515 O O . SER A 1 189 ? 3.302 2.491 -25.256 1.00 97.31 189 SER A O 1
ATOM 1517 N N . GLY A 1 190 ? 4.648 3.541 -23.802 1.00 97.12 190 GLY A N 1
ATOM 1518 C CA . GLY A 1 190 ? 5.163 2.334 -23.166 1.00 97.12 190 GLY A CA 1
ATOM 1519 C C . GLY A 1 190 ? 4.092 1.601 -22.360 1.00 97.12 190 GLY A C 1
ATOM 1520 O O . GLY A 1 190 ? 3.976 0.380 -22.473 1.00 97.12 190 GLY A O 1
ATOM 1521 N N . LEU A 1 191 ? 3.282 2.341 -21.597 1.00 98.00 191 LEU A N 1
ATOM 1522 C CA . LEU A 1 191 ? 2.154 1.801 -20.841 1.00 98.00 191 LEU A CA 1
ATOM 1523 C C . LEU A 1 191 ? 1.129 1.126 -21.762 1.00 98.00 191 LEU A C 1
ATOM 1525 O O . LEU A 1 191 ? 0.699 0.015 -21.469 1.00 98.00 191 LEU A O 1
ATOM 1529 N N . GLU A 1 192 ? 0.761 1.769 -22.873 1.00 98.38 192 GLU A N 1
ATOM 1530 C CA . GLU A 1 192 ? -0.170 1.210 -23.864 1.00 98.38 192 GLU A CA 1
ATOM 1531 C C . GLU A 1 192 ? 0.317 -0.132 -24.403 1.00 98.38 192 GLU A C 1
ATOM 1533 O O . GLU A 1 192 ? -0.391 -1.130 -24.303 1.00 98.38 192 GLU A O 1
ATOM 1538 N N . LYS A 1 193 ? 1.569 -0.182 -24.872 1.00 98.44 193 LYS A N 1
ATOM 1539 C CA . LYS A 1 193 ? 2.175 -1.419 -25.383 1.00 98.44 193 LYS A CA 1
ATOM 1540 C C . LYS A 1 193 ? 2.211 -2.520 -24.327 1.00 98.44 193 LYS A C 1
ATOM 1542 O O . LYS A 1 193 ? 1.920 -3.670 -24.637 1.00 98.44 193 LYS A O 1
ATOM 1547 N N . ALA A 1 194 ? 2.563 -2.176 -23.089 1.00 98.38 194 ALA A N 1
ATOM 1548 C CA . ALA A 1 194 ? 2.597 -3.145 -22.001 1.00 98.38 194 ALA A CA 1
ATOM 1549 C C . ALA A 1 194 ? 1.196 -3.700 -21.693 1.00 98.38 194 ALA A C 1
ATOM 1551 O O . ALA A 1 194 ? 1.060 -4.884 -21.400 1.00 98.38 194 ALA A O 1
ATOM 1552 N N . ILE A 1 195 ? 0.149 -2.876 -21.791 1.00 98.44 195 ILE A N 1
ATOM 1553 C CA . ILE A 1 195 ? -1.242 -3.319 -21.632 1.00 98.44 195 ILE A CA 1
ATOM 1554 C C . ILE A 1 195 ? -1.662 -4.238 -22.781 1.00 98.44 195 ILE A C 1
ATOM 1556 O O . ILE A 1 195 ? -2.150 -5.334 -22.510 1.00 98.44 195 ILE A O 1
ATOM 1560 N N . ASP A 1 196 ? -1.393 -3.852 -24.030 1.00 98.06 196 ASP A N 1
ATOM 1561 C CA . ASP A 1 196 ? -1.715 -4.660 -25.215 1.00 98.06 196 ASP A CA 1
ATOM 1562 C C . ASP A 1 196 ? -1.028 -6.036 -25.175 1.00 98.06 196 ASP A C 1
ATOM 1564 O O . ASP A 1 196 ? -1.623 -7.055 -25.533 1.00 98.06 196 ASP A O 1
ATOM 1568 N N . ASN A 1 197 ? 0.208 -6.082 -24.670 1.00 98.06 197 ASN A N 1
ATOM 1569 C CA . ASN A 1 197 ? 0.992 -7.308 -24.514 1.00 98.06 197 ASN A CA 1
ATOM 1570 C C . ASN A 1 197 ? 0.712 -8.067 -23.202 1.00 98.06 197 ASN A C 1
ATOM 1572 O O . ASN A 1 197 ? 1.281 -9.136 -22.986 1.00 98.06 197 ASN A O 1
ATOM 1576 N N . GLN A 1 198 ? -0.137 -7.535 -22.315 1.00 97.44 198 GLN A N 1
ATOM 1577 C CA . GLN A 1 198 ? -0.420 -8.084 -20.979 1.00 97.44 198 GLN A CA 1
ATOM 1578 C C . GLN A 1 198 ? 0.825 -8.217 -20.069 1.00 97.44 198 GLN A C 1
ATOM 1580 O O . GLN A 1 198 ? 0.924 -9.104 -19.216 1.00 97.44 198 GLN A O 1
ATOM 1585 N N . GLU A 1 199 ? 1.778 -7.296 -20.207 1.00 98.19 199 GLU A N 1
ATOM 1586 C CA . GLU A 1 199 ? 3.046 -7.254 -19.476 1.00 98.19 199 GLU A CA 1
ATOM 1587 C C . GLU A 1 199 ? 2.915 -6.462 -18.162 1.00 98.19 199 GLU A C 1
ATOM 1589 O O . GLU A 1 199 ? 3.224 -5.271 -18.083 1.00 98.19 199 GLU A O 1
ATOM 1594 N N . LYS A 1 200 ? 2.485 -7.141 -17.088 1.00 97.69 200 LYS A N 1
ATOM 1595 C CA . LYS A 1 200 ? 2.245 -6.533 -15.759 1.00 97.69 200 LYS A CA 1
ATOM 1596 C C . LYS A 1 200 ? 3.418 -5.692 -15.247 1.00 97.69 200 LYS A C 1
ATOM 1598 O O . LYS A 1 200 ? 3.240 -4.547 -14.839 1.00 97.69 200 LYS A O 1
ATOM 1603 N N . VAL A 1 201 ? 4.625 -6.260 -15.265 1.00 97.94 201 VAL A N 1
ATOM 1604 C CA . VAL A 1 201 ? 5.832 -5.608 -14.729 1.00 97.94 201 VAL A CA 1
ATOM 1605 C C . VAL A 1 201 ? 6.138 -4.314 -15.484 1.00 97.94 201 VAL A C 1
ATOM 1607 O O . VAL A 1 201 ? 6.454 -3.301 -14.862 1.00 97.94 201 VAL A O 1
ATOM 1610 N N . ASP A 1 202 ? 6.023 -4.326 -16.812 1.00 97.75 202 ASP A N 1
ATOM 1611 C CA . ASP A 1 202 ? 6.312 -3.149 -17.628 1.00 97.75 202 ASP A CA 1
ATOM 1612 C C . ASP A 1 202 ? 5.221 -2.086 -17.507 1.00 97.75 202 ASP A C 1
ATOM 1614 O O . ASP A 1 202 ? 5.547 -0.908 -17.383 1.00 97.75 202 ASP A O 1
ATOM 1618 N N . ALA A 1 203 ? 3.947 -2.474 -17.411 1.00 98.12 203 ALA A N 1
ATOM 1619 C CA . ALA A 1 203 ? 2.866 -1.523 -17.162 1.00 98.12 203 ALA A CA 1
ATOM 1620 C C . ALA A 1 203 ? 3.056 -0.786 -15.824 1.00 98.12 203 ALA A C 1
ATOM 1622 O O . ALA A 1 203 ? 2.965 0.441 -15.768 1.00 98.12 203 ALA A O 1
ATOM 1623 N N . LEU A 1 204 ? 3.393 -1.510 -14.750 1.00 97.19 204 LEU A N 1
ATOM 1624 C CA . LEU A 1 204 ? 3.655 -0.912 -13.435 1.00 97.19 204 LEU A CA 1
ATOM 1625 C C . LEU A 1 204 ? 4.903 -0.029 -13.463 1.00 97.19 204 LEU A C 1
ATOM 1627 O O . LEU A 1 204 ? 4.905 1.055 -12.879 1.00 97.19 204 LEU A O 1
ATOM 1631 N N . ARG A 1 205 ? 5.952 -0.456 -14.175 1.00 95.81 205 ARG A N 1
ATOM 1632 C CA . ARG A 1 205 ? 7.155 0.353 -14.382 1.00 95.81 205 ARG A CA 1
ATOM 1633 C C . ARG A 1 205 ? 6.808 1.680 -15.045 1.00 95.81 205 ARG A C 1
ATOM 1635 O O . ARG A 1 205 ? 7.231 2.709 -14.534 1.00 95.81 205 ARG A O 1
ATOM 1642 N N . TRP A 1 206 ? 6.035 1.681 -16.131 1.00 95.81 206 TRP A N 1
ATOM 1643 C CA . TRP A 1 206 ? 5.685 2.915 -16.840 1.00 95.81 206 TRP A CA 1
ATOM 1644 C C . TRP A 1 206 ? 4.826 3.861 -16.006 1.00 95.81 206 TRP A C 1
ATOM 1646 O O . TRP A 1 206 ? 5.007 5.073 -16.091 1.00 95.81 206 TRP A O 1
ATOM 1656 N N . VAL A 1 207 ? 3.960 3.331 -15.137 1.00 94.81 207 VAL A N 1
ATOM 1657 C CA . VAL A 1 207 ? 3.242 4.150 -14.149 1.00 94.81 207 VAL A CA 1
ATOM 1658 C C . VAL A 1 207 ? 4.188 4.747 -13.110 1.00 94.81 207 VAL A C 1
ATOM 1660 O O . VAL A 1 207 ? 3.940 5.843 -12.631 1.00 94.81 207 VAL A O 1
ATOM 1663 N N . LEU A 1 208 ? 5.268 4.073 -12.731 1.00 92.38 208 LEU A N 1
ATOM 1664 C CA . LEU A 1 208 ? 6.220 4.582 -11.737 1.00 92.38 208 LEU A CA 1
ATOM 1665 C C . LEU A 1 208 ? 7.321 5.468 -12.352 1.00 92.38 208 LEU A C 1
ATOM 1667 O O . LEU A 1 208 ? 7.933 6.266 -11.639 1.00 92.38 208 LEU A O 1
ATOM 1671 N N . GLN A 1 209 ? 7.559 5.352 -13.658 1.00 89.50 209 GLN A N 1
ATOM 1672 C CA . GLN A 1 209 ? 8.562 6.108 -14.401 1.00 89.50 209 GLN A CA 1
ATOM 1673 C C . GLN A 1 209 ? 8.175 7.594 -14.498 1.00 89.50 209 GLN A C 1
ATOM 1675 O O . GLN A 1 209 ? 7.029 7.939 -14.771 1.00 89.50 209 GLN A O 1
ATOM 1680 N N . ASN A 1 210 ? 9.153 8.484 -14.305 1.00 70.00 210 ASN A N 1
ATOM 1681 C CA . ASN A 1 210 ? 9.014 9.936 -14.495 1.00 70.00 210 ASN A CA 1
ATOM 1682 C C . ASN A 1 210 ? 7.918 10.620 -13.636 1.00 70.00 210 ASN A C 1
ATOM 1684 O O . ASN A 1 210 ? 7.311 11.617 -14.030 1.00 70.00 210 ASN A O 1
ATOM 1688 N N . GLN A 1 211 ? 7.680 10.115 -12.422 1.00 66.88 211 GLN A N 1
ATOM 1689 C CA . GLN A 1 211 ? 6.689 10.673 -11.490 1.00 66.88 211 GLN A CA 1
ATOM 1690 C C . GLN A 1 211 ? 7.223 11.832 -10.634 1.00 66.88 211 GLN A C 1
ATOM 1692 O O . GLN A 1 211 ? 6.960 11.929 -9.435 1.00 66.88 211 GLN A O 1
ATOM 1697 N N . GLU A 1 212 ? 7.984 12.737 -11.250 1.00 64.25 212 GLU A N 1
ATOM 1698 C CA . GLU A 1 212 ? 8.622 13.860 -10.550 1.00 64.25 212 GLU A CA 1
ATOM 1699 C C . GLU A 1 212 ? 7.662 15.036 -10.301 1.00 64.25 212 GLU A C 1
ATOM 1701 O O . GLU A 1 212 ? 7.929 15.898 -9.458 1.00 64.25 212 GLU A O 1
ATOM 1706 N N . SER A 1 213 ? 6.517 15.080 -10.998 1.00 67.06 213 SER A N 1
ATOM 1707 C CA . SER A 1 213 ? 5.583 16.206 -10.941 1.00 67.06 213 SER A CA 1
ATOM 1708 C C . SER A 1 213 ? 4.109 15.784 -10.920 1.00 67.06 213 SER A C 1
ATOM 1710 O O . SER A 1 213 ? 3.700 14.812 -11.548 1.00 67.06 213 SER A O 1
ATOM 1712 N N . ALA A 1 214 ? 3.273 16.564 -10.229 1.00 72.75 214 ALA A N 1
ATOM 1713 C CA . ALA A 1 214 ? 1.831 16.318 -10.171 1.00 72.75 214 ALA A CA 1
ATOM 1714 C C . ALA A 1 214 ? 1.101 16.408 -11.532 1.00 72.75 214 ALA A C 1
ATOM 1716 O O . ALA A 1 214 ? 0.193 15.607 -11.750 1.00 72.75 214 ALA A O 1
ATOM 1717 N N . PRO A 1 215 ? 1.467 17.318 -12.463 1.00 79.44 215 PRO A N 1
ATOM 1718 C CA . PRO A 1 215 ? 0.924 17.295 -13.824 1.00 79.44 215 PRO A CA 1
ATOM 1719 C C . PRO A 1 215 ? 1.154 15.966 -14.556 1.00 79.44 215 PRO A C 1
ATOM 1721 O O . PRO A 1 215 ? 0.255 15.480 -15.245 1.00 79.44 215 PRO A O 1
ATOM 1724 N N . THR A 1 216 ? 2.325 15.349 -14.368 1.00 84.25 216 THR A N 1
ATOM 1725 C CA . THR A 1 216 ? 2.649 14.041 -14.958 1.00 84.25 216 THR A CA 1
ATOM 1726 C C . THR A 1 216 ? 1.699 12.955 -14.447 1.00 84.25 216 THR A C 1
ATOM 1728 O O . THR A 1 216 ? 1.117 12.214 -15.239 1.00 84.25 216 THR A O 1
ATOM 1731 N N . ILE A 1 217 ? 1.463 12.915 -13.134 1.00 86.50 217 ILE A N 1
ATOM 1732 C CA . ILE A 1 217 ? 0.586 11.921 -12.499 1.00 86.50 217 ILE A CA 1
ATOM 1733 C C . ILE A 1 217 ? -0.867 12.083 -12.961 1.00 86.50 217 ILE A C 1
ATOM 1735 O O . ILE A 1 217 ? -1.539 11.096 -13.254 1.00 86.50 217 ILE A O 1
ATOM 1739 N N . SER A 1 218 ? -1.351 13.324 -13.058 1.00 90.38 218 SER A N 1
ATOM 1740 C CA . SER A 1 218 ? -2.692 13.628 -13.577 1.00 90.38 218 SER A CA 1
ATOM 1741 C C . SER A 1 218 ? -2.876 13.096 -15.001 1.00 90.38 218 SER A C 1
ATOM 1743 O O . SER A 1 218 ? -3.833 12.377 -15.292 1.00 90.38 218 SER A O 1
ATOM 1745 N N . THR A 1 219 ? -1.899 13.364 -15.871 1.00 93.25 219 THR A N 1
ATOM 1746 C CA . THR A 1 219 ? -1.895 12.892 -17.263 1.00 93.25 219 THR A CA 1
ATOM 1747 C C . THR A 1 219 ? -1.919 11.362 -17.332 1.00 93.25 219 THR A C 1
ATOM 1749 O O . THR A 1 219 ? -2.726 10.785 -18.061 1.00 93.25 219 THR A O 1
ATOM 1752 N N . MET A 1 220 ? -1.097 10.696 -16.514 1.00 94.75 220 MET A N 1
ATOM 1753 C CA . MET A 1 220 ? -1.077 9.236 -16.395 1.00 94.75 220 MET A CA 1
ATOM 1754 C C . MET A 1 220 ? -2.431 8.675 -15.931 1.00 94.75 220 MET A C 1
ATOM 1756 O O . MET A 1 220 ? -2.925 7.697 -16.490 1.00 94.75 220 MET A O 1
ATOM 1760 N N 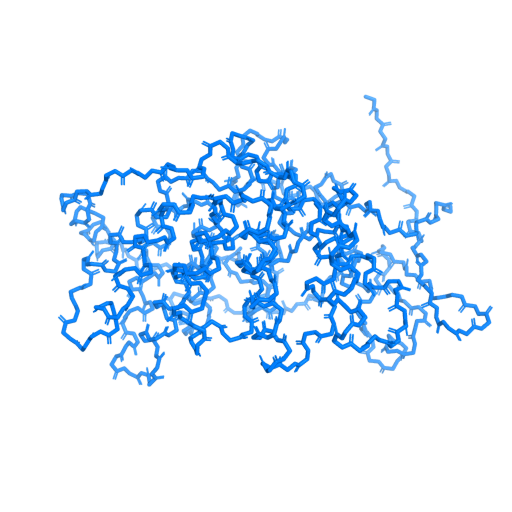. ALA A 1 221 ? -3.066 9.308 -14.940 1.00 95.31 221 ALA A N 1
ATOM 1761 C CA . ALA A 1 221 ? -4.372 8.895 -14.437 1.00 95.31 221 ALA A CA 1
ATOM 1762 C C . ALA A 1 221 ? -5.466 9.007 -15.508 1.00 95.31 221 ALA A C 1
ATOM 1764 O O . ALA A 1 221 ? -6.263 8.084 -15.667 1.00 95.31 221 ALA A O 1
ATOM 1765 N N . HIS A 1 222 ? -5.483 10.101 -16.273 1.00 96.31 222 HIS A N 1
ATOM 1766 C CA . HIS A 1 222 ? -6.406 10.259 -17.397 1.00 96.31 222 HIS A CA 1
ATOM 1767 C C . HIS A 1 222 ? -6.179 9.192 -18.472 1.00 96.31 222 HIS A C 1
ATOM 1769 O O . HIS A 1 222 ? -7.140 8.532 -18.869 1.00 96.31 222 HIS A O 1
ATOM 1775 N N . LYS A 1 223 ? -4.920 8.927 -18.852 1.00 97.56 223 LYS A N 1
ATOM 1776 C CA . LYS A 1 223 ? -4.600 7.873 -19.824 1.00 97.56 223 LYS A CA 1
ATOM 1777 C C . LYS A 1 223 ? -5.058 6.490 -19.356 1.00 97.56 223 LYS A C 1
ATOM 1779 O O . LYS A 1 223 ? -5.658 5.753 -20.135 1.00 97.56 223 LYS A O 1
ATOM 1784 N N . LEU A 1 224 ? -4.822 6.138 -18.091 1.00 97.94 224 LEU A N 1
ATOM 1785 C CA . LEU A 1 224 ? -5.318 4.885 -17.508 1.00 97.94 224 LEU A CA 1
ATOM 1786 C C . LEU A 1 224 ? -6.851 4.808 -17.533 1.00 97.94 224 LEU A C 1
ATOM 1788 O O . LEU A 1 224 ? -7.403 3.735 -17.763 1.00 97.94 224 LEU A O 1
ATOM 1792 N N . GLY A 1 225 ? -7.541 5.933 -17.327 1.00 98.25 225 GLY A N 1
ATOM 1793 C CA . GLY A 1 225 ? -8.995 6.027 -17.455 1.00 98.25 225 GLY A CA 1
ATOM 1794 C C . GLY A 1 225 ? -9.486 5.729 -18.874 1.00 98.25 225 GLY A C 1
ATOM 1795 O O . GLY A 1 225 ? -10.416 4.938 -19.038 1.00 98.25 225 GLY A O 1
ATOM 1796 N N . ASP A 1 226 ? -8.835 6.306 -19.884 1.00 98.50 226 ASP A N 1
ATOM 1797 C CA . ASP A 1 226 ? -9.157 6.067 -21.295 1.00 98.50 226 ASP A CA 1
ATOM 1798 C C . ASP A 1 226 ? -8.891 4.608 -21.688 1.00 98.50 226 ASP A C 1
ATOM 1800 O O . ASP A 1 226 ? -9.735 3.963 -22.312 1.00 98.50 226 ASP A O 1
ATOM 1804 N N . LEU A 1 227 ? -7.759 4.048 -21.249 1.00 98.56 227 LEU A N 1
ATOM 1805 C CA . LEU A 1 227 ? -7.412 2.645 -21.487 1.00 98.56 227 LEU A CA 1
ATOM 1806 C C . LEU A 1 227 ? -8.377 1.684 -20.792 1.00 98.56 227 LEU A C 1
ATOM 1808 O O . LEU A 1 227 ? -8.732 0.658 -21.370 1.00 98.56 227 LEU A O 1
ATOM 1812 N N . ALA A 1 228 ? -8.853 2.024 -19.592 1.00 98.50 228 ALA A N 1
ATOM 1813 C CA . ALA A 1 228 ? -9.873 1.249 -18.892 1.00 98.50 228 ALA A CA 1
ATOM 1814 C C . ALA A 1 228 ? -11.214 1.231 -19.629 1.00 98.50 228 ALA A C 1
ATOM 1816 O O . ALA A 1 228 ? -11.894 0.207 -19.609 1.00 98.50 228 ALA A O 1
ATOM 1817 N N . ILE A 1 229 ? -11.590 2.326 -20.293 1.00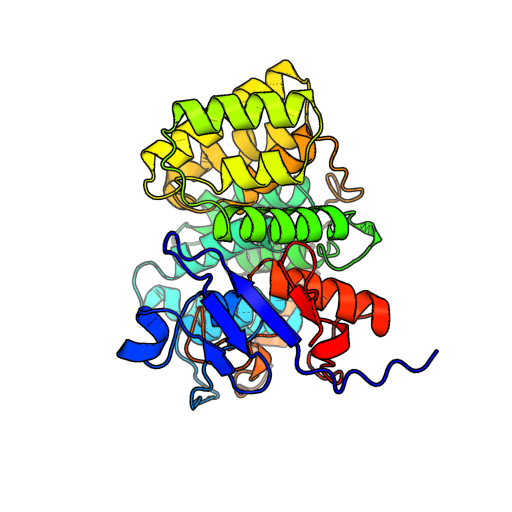 98.38 229 ILE A N 1
ATOM 1818 C CA . ILE A 1 229 ? -12.778 2.361 -21.154 1.00 98.38 229 ILE A CA 1
ATOM 1819 C C . ILE A 1 229 ? -12.541 1.527 -22.417 1.00 98.38 229 ILE A C 1
ATOM 1821 O O . ILE A 1 229 ? -13.377 0.691 -22.749 1.00 98.38 229 ILE A O 1
ATOM 1825 N N . ALA A 1 230 ? -11.409 1.728 -23.096 1.00 98.12 230 ALA A N 1
ATOM 1826 C CA . ALA A 1 230 ? -11.094 1.052 -24.354 1.00 98.12 230 ALA A CA 1
ATOM 1827 C C . ALA A 1 230 ? -11.011 -0.479 -24.214 1.00 98.12 230 ALA A C 1
ATOM 1829 O O . ALA A 1 230 ? -11.426 -1.197 -25.118 1.00 98.12 230 ALA A O 1
ATOM 1830 N N . ASN A 1 231 ? -10.524 -0.969 -23.070 1.00 98.00 231 ASN A N 1
ATOM 1831 C CA . ASN A 1 231 ? -10.371 -2.398 -22.780 1.00 98.00 231 ASN A CA 1
ATOM 1832 C C . ASN A 1 231 ? -11.548 -3.008 -21.992 1.00 98.00 231 ASN A C 1
ATOM 1834 O O . ASN A 1 231 ? -11.439 -4.138 -21.525 1.00 98.00 231 ASN A O 1
ATOM 1838 N N . ASP A 1 232 ? -12.639 -2.261 -21.771 1.00 97.88 232 ASP A N 1
ATOM 1839 C CA . ASP A 1 232 ? -13.771 -2.660 -20.909 1.00 97.88 232 ASP A CA 1
ATOM 1840 C C . ASP A 1 232 ? -13.340 -3.180 -19.514 1.00 97.88 232 ASP A C 1
ATOM 1842 O O . ASP A 1 232 ? -13.943 -4.065 -18.901 1.00 97.88 232 ASP A O 1
ATOM 1846 N N . CYS A 1 233 ? -12.260 -2.613 -18.966 1.00 98.25 233 CYS A N 1
ATOM 1847 C CA . CYS A 1 233 ? -11.707 -3.029 -17.683 1.00 98.25 233 CYS A CA 1
ATOM 1848 C C . CYS A 1 233 ? -12.439 -2.325 -16.532 1.00 98.25 233 CYS A C 1
ATOM 1850 O O . CYS A 1 233 ? -12.036 -1.262 -16.043 1.00 98.25 233 CYS A O 1
ATOM 1852 N N . ARG A 1 234 ? -13.535 -2.938 -16.065 1.00 97.94 234 ARG A N 1
ATOM 1853 C CA . ARG A 1 234 ? -14.393 -2.392 -14.996 1.00 97.94 234 ARG A CA 1
ATOM 1854 C C . ARG A 1 234 ? -13.618 -2.016 -13.727 1.00 97.94 234 ARG A C 1
ATOM 1856 O O . ARG A 1 234 ? -13.892 -0.963 -13.151 1.00 97.94 234 ARG A O 1
ATOM 1863 N N . SER A 1 235 ? -12.676 -2.851 -13.288 1.00 97.94 235 SER A N 1
ATOM 1864 C CA . SER A 1 235 ? -11.895 -2.630 -12.061 1.00 97.94 235 SER A CA 1
ATOM 1865 C C . SER A 1 235 ? -10.997 -1.397 -12.170 1.00 97.94 235 SER A C 1
ATOM 1867 O O . SER A 1 235 ? -11.081 -0.499 -11.331 1.00 97.94 235 SER A O 1
ATOM 1869 N N . ALA A 1 236 ? -10.213 -1.290 -13.248 1.00 98.25 236 ALA A N 1
ATOM 1870 C CA . ALA A 1 236 ? -9.371 -0.121 -13.495 1.00 98.25 236 ALA A CA 1
ATOM 1871 C C . ALA A 1 236 ? -10.210 1.160 -13.623 1.00 98.25 236 ALA A C 1
ATOM 1873 O O . ALA A 1 236 ? -9.883 2.180 -13.014 1.00 98.25 236 ALA A O 1
ATOM 1874 N N . ARG A 1 237 ? -11.353 1.094 -14.322 1.00 98.19 237 ARG A N 1
ATOM 1875 C CA . ARG A 1 237 ? -12.255 2.244 -14.473 1.00 98.19 237 ARG A CA 1
ATOM 1876 C C . ARG A 1 237 ? -12.741 2.767 -13.121 1.00 98.19 237 ARG A C 1
ATOM 1878 O O . ARG A 1 237 ? -12.709 3.973 -12.893 1.00 98.19 237 ARG A O 1
ATOM 1885 N N . ARG A 1 238 ? -13.157 1.875 -12.216 1.00 98.12 238 ARG A N 1
ATOM 1886 C CA . ARG A 1 238 ? -13.617 2.241 -10.865 1.00 98.12 238 ARG A CA 1
ATOM 1887 C C . ARG A 1 238 ? -12.510 2.894 -10.038 1.00 98.12 238 ARG A C 1
ATOM 1889 O O . ARG A 1 238 ? -12.742 3.955 -9.464 1.00 98.12 238 ARG A O 1
ATOM 1896 N N . LEU A 1 239 ? -11.305 2.317 -10.029 1.00 97.50 239 LEU A N 1
ATOM 1897 C CA . LEU A 1 239 ? -10.147 2.888 -9.326 1.00 97.50 239 LEU A CA 1
ATOM 1898 C C . LEU A 1 239 ? -9.849 4.318 -9.778 1.00 97.50 239 LEU A C 1
ATOM 1900 O O . LEU A 1 239 ? -9.711 5.225 -8.954 1.00 97.50 239 LEU A O 1
ATOM 1904 N N . ILE A 1 240 ? -9.790 4.532 -11.090 1.00 97.75 240 ILE A N 1
ATOM 1905 C CA . ILE A 1 240 ? -9.419 5.830 -11.647 1.00 97.75 240 ILE A CA 1
ATOM 1906 C C . ILE A 1 240 ? -10.554 6.846 -11.496 1.00 97.75 240 ILE A C 1
ATOM 1908 O O . ILE A 1 240 ? -10.348 7.923 -10.938 1.00 97.75 240 ILE A O 1
ATOM 1912 N N . GLN A 1 241 ? -11.761 6.518 -11.958 1.00 96.69 241 GLN A N 1
ATOM 1913 C CA . GLN A 1 241 ? -12.847 7.493 -12.072 1.00 96.69 241 GLN A CA 1
ATOM 1914 C C . GLN A 1 241 ? -13.571 7.737 -10.746 1.00 96.69 241 GLN A C 1
ATOM 1916 O O . GLN A 1 241 ? -13.908 8.877 -10.432 1.00 96.69 241 GLN A O 1
ATOM 1921 N N . HIS A 1 242 ? -13.816 6.692 -9.951 1.00 97.19 242 HIS A N 1
ATOM 1922 C CA . HIS A 1 242 ? -14.633 6.819 -8.738 1.00 97.19 242 HIS A CA 1
ATOM 1923 C C . HIS A 1 242 ? -13.810 7.208 -7.504 1.00 97.19 242 HIS A C 1
ATOM 1925 O O . HIS A 1 242 ? -14.374 7.646 -6.493 1.00 97.19 242 HIS A O 1
ATOM 1931 N N . ILE A 1 243 ? -12.483 7.051 -7.569 1.00 96.88 243 ILE A N 1
ATOM 1932 C CA . ILE A 1 243 ? -11.594 7.269 -6.427 1.00 96.88 243 ILE A CA 1
ATOM 1933 C C . ILE A 1 243 ? -10.480 8.254 -6.776 1.00 96.88 243 ILE A C 1
ATOM 1935 O O . ILE A 1 243 ? -10.477 9.356 -6.225 1.00 96.88 243 ILE A O 1
ATOM 1939 N N . TYR A 1 244 ? -9.559 7.897 -7.681 1.00 96.25 244 TYR A N 1
ATOM 1940 C CA . TYR A 1 244 ? -8.352 8.697 -7.896 1.00 96.25 244 TYR A CA 1
ATOM 1941 C C . TYR A 1 244 ? -8.666 10.109 -8.404 1.00 96.25 244 TYR A C 1
ATOM 1943 O O . TYR A 1 244 ? -8.358 11.085 -7.723 1.00 96.25 244 TYR A O 1
ATOM 1951 N N . LEU A 1 245 ? -9.336 10.228 -9.556 1.00 95.50 245 LEU A N 1
ATOM 1952 C CA . LEU A 1 245 ? -9.668 11.522 -10.164 1.00 95.50 245 LEU A CA 1
ATOM 1953 C C . LEU A 1 245 ? -10.646 12.332 -9.301 1.00 95.50 245 LEU A C 1
ATOM 1955 O O . LEU A 1 245 ? -10.557 13.556 -9.234 1.00 95.50 245 LEU A O 1
ATOM 1959 N N . ARG A 1 246 ? -11.537 11.661 -8.560 1.00 95.69 246 ARG A N 1
ATOM 1960 C CA . ARG A 1 246 ? -12.448 12.317 -7.608 1.00 95.69 246 ARG A CA 1
ATOM 1961 C C . ARG A 1 246 ? -11.702 13.017 -6.470 1.00 95.69 246 ARG A C 1
ATOM 1963 O O . ARG A 1 246 ? -12.138 14.070 -6.006 1.00 95.69 246 ARG A O 1
ATOM 1970 N N . HIS A 1 247 ? -10.585 12.441 -6.027 1.00 95.31 247 HIS A N 1
ATOM 1971 C CA . HIS A 1 247 ? -9.779 12.940 -4.909 1.00 95.31 247 HIS A CA 1
ATOM 1972 C C . HIS A 1 247 ? -8.377 13.369 -5.338 1.00 95.31 247 HIS A C 1
ATOM 1974 O O . HIS A 1 247 ? -7.474 13.424 -4.503 1.00 95.31 247 HIS A O 1
ATOM 1980 N N . GLU A 1 248 ? -8.193 13.728 -6.608 1.00 92.25 248 GLU A N 1
ATOM 1981 C CA . GLU A 1 248 ? -6.887 13.975 -7.229 1.00 92.25 248 GLU A CA 1
ATOM 1982 C C . GLU A 1 248 ? -6.041 14.965 -6.423 1.00 92.25 248 GLU A C 1
ATOM 1984 O O . GLU A 1 248 ? -4.884 14.705 -6.112 1.00 92.25 248 GLU A O 1
ATOM 1989 N N . ARG A 1 249 ? -6.637 16.078 -5.979 1.00 89.81 249 ARG A N 1
ATOM 1990 C CA . ARG A 1 249 ? -5.936 17.085 -5.161 1.00 89.81 249 ARG A CA 1
ATOM 1991 C C . ARG A 1 249 ? -5.440 16.533 -3.827 1.00 89.81 249 ARG A C 1
ATOM 1993 O O . ARG A 1 249 ? -4.416 16.988 -3.321 1.00 89.81 249 ARG A O 1
ATOM 2000 N N . SER A 1 250 ? -6.183 15.594 -3.246 1.00 91.12 250 SER A N 1
ATOM 2001 C CA . SER A 1 250 ? -5.817 14.951 -1.987 1.00 91.12 250 SER A CA 1
ATOM 2002 C C . SER A 1 250 ? -4.781 13.855 -2.201 1.00 91.12 250 SER A C 1
ATOM 2004 O O . SER A 1 250 ? -3.895 13.708 -1.367 1.00 91.12 250 SER A O 1
ATOM 2006 N N . LEU A 1 251 ? -4.869 13.094 -3.291 1.00 90.31 251 LEU A N 1
ATOM 2007 C CA . LEU A 1 251 ? -3.993 11.954 -3.559 1.00 90.31 251 LEU A CA 1
ATOM 2008 C C . LEU A 1 251 ? -2.669 12.397 -4.191 1.00 90.31 251 LEU A C 1
ATOM 2010 O O . LEU A 1 251 ? -1.627 12.021 -3.660 1.00 90.31 251 LEU A O 1
ATOM 2014 N N . LYS A 1 252 ? -2.723 13.295 -5.182 1.00 77.94 252 LYS A N 1
ATOM 2015 C CA . LYS A 1 252 ? -1.676 14.046 -5.904 1.00 77.94 252 LYS A CA 1
ATOM 2016 C C . LYS A 1 252 ? -0.444 13.258 -6.355 1.00 77.94 252 LYS A C 1
ATOM 2018 O O . LYS A 1 252 ? -0.189 13.203 -7.545 1.00 77.94 252 LYS A O 1
ATOM 2023 N N . ASN A 1 253 ? 0.311 12.705 -5.408 1.00 79.94 253 ASN A N 1
ATOM 2024 C CA . ASN A 1 253 ? 1.552 11.962 -5.631 1.00 79.94 253 ASN A CA 1
ATOM 2025 C C . ASN A 1 253 ? 1.444 10.478 -5.234 1.00 79.94 253 ASN A C 1
ATOM 2027 O O . ASN A 1 253 ? 2.457 9.824 -5.001 1.00 79.94 253 ASN A O 1
ATOM 2031 N N . ASP A 1 254 ? 0.226 9.975 -5.042 1.00 86.88 254 ASP A N 1
ATOM 2032 C CA . ASP A 1 254 ? -0.002 8.598 -4.622 1.00 86.88 254 ASP A CA 1
ATOM 2033 C C . ASP A 1 254 ? -0.236 7.698 -5.835 1.00 86.88 254 ASP A C 1
ATOM 2035 O O . ASP A 1 254 ? -1.225 7.857 -6.546 1.00 86.88 254 ASP A O 1
ATOM 2039 N N . ASN A 1 255 ? 0.667 6.747 -6.060 1.00 90.19 255 ASN A N 1
ATOM 2040 C CA . ASN A 1 255 ? 0.610 5.877 -7.232 1.00 90.19 255 ASN A CA 1
ATOM 2041 C C . ASN A 1 255 ? -0.101 4.548 -6.958 1.00 90.19 255 ASN A C 1
ATOM 2043 O O . ASN A 1 255 ? -0.245 3.757 -7.883 1.00 90.19 255 ASN A O 1
ATOM 2047 N N . ASN A 1 256 ? -0.571 4.283 -5.732 1.00 92.25 256 ASN A N 1
ATOM 2048 C CA . ASN A 1 256 ? -1.134 2.974 -5.384 1.00 92.25 256 ASN A CA 1
ATOM 2049 C C . ASN A 1 256 ? -2.353 2.639 -6.254 1.00 92.25 256 ASN A C 1
ATOM 2051 O O . ASN A 1 256 ? -2.426 1.560 -6.836 1.00 92.25 256 ASN A O 1
ATOM 2055 N N . PHE A 1 257 ? -3.263 3.603 -6.426 1.00 95.50 257 PHE A N 1
ATOM 2056 C CA . PHE A 1 257 ? -4.444 3.448 -7.282 1.00 95.50 257 PHE A CA 1
ATOM 2057 C C . PHE A 1 257 ? -4.081 3.289 -8.765 1.00 95.50 257 PHE A C 1
ATOM 2059 O O . PHE A 1 257 ? -4.720 2.515 -9.476 1.00 95.50 257 PHE A O 1
ATOM 2066 N N . LEU A 1 258 ? -3.058 4.013 -9.234 1.00 96.06 258 LEU A N 1
ATOM 2067 C CA . LEU A 1 258 ? -2.630 3.988 -10.635 1.00 96.06 258 LEU A CA 1
ATOM 2068 C C . LEU A 1 258 ? -1.939 2.664 -10.980 1.00 96.06 258 LEU A C 1
ATOM 2070 O O . LEU A 1 258 ? -2.274 2.039 -11.984 1.00 96.06 258 LEU A O 1
ATOM 2074 N N . CYS A 1 259 ? -1.029 2.200 -10.120 1.00 96.44 259 CYS A N 1
ATOM 2075 C CA . CYS A 1 259 ? -0.353 0.914 -10.272 1.00 96.44 259 CYS A CA 1
ATOM 2076 C C . CYS A 1 259 ? -1.353 -0.242 -10.234 1.00 96.44 259 CYS A C 1
ATOM 2078 O O . CYS A 1 259 ? -1.275 -1.144 -11.067 1.00 96.44 259 CYS A O 1
ATOM 2080 N N . GLN A 1 260 ? -2.324 -0.205 -9.318 1.00 97.12 260 GLN A N 1
ATOM 2081 C CA . GLN A 1 260 ? -3.353 -1.238 -9.240 1.00 97.12 260 GLN A CA 1
ATOM 2082 C C . GLN A 1 260 ? -4.256 -1.238 -10.484 1.00 97.12 260 GLN A C 1
ATOM 2084 O O . GLN A 1 260 ? -4.606 -2.303 -10.987 1.00 97.12 260 GLN A O 1
ATOM 2089 N N . ALA A 1 261 ? -4.592 -0.065 -11.034 1.00 97.94 261 ALA A N 1
ATOM 2090 C CA . ALA A 1 261 ? -5.341 0.034 -12.287 1.00 97.94 261 ALA A CA 1
ATOM 2091 C C . ALA A 1 261 ? -4.556 -0.538 -13.483 1.00 97.94 261 ALA A C 1
ATOM 2093 O O . ALA A 1 261 ? -5.116 -1.313 -14.258 1.00 97.94 261 ALA A O 1
ATOM 2094 N N . ALA A 1 262 ? -3.263 -0.221 -13.606 1.00 98.25 262 ALA A N 1
ATOM 2095 C CA . ALA A 1 262 ? -2.390 -0.787 -14.640 1.00 98.25 262 ALA A CA 1
ATOM 2096 C C . ALA A 1 262 ? -2.230 -2.312 -14.506 1.00 98.25 262 ALA A C 1
ATOM 2098 O O . ALA A 1 262 ? -2.224 -3.034 -15.504 1.00 98.25 262 ALA A O 1
ATOM 2099 N N . TRP A 1 263 ? -2.172 -2.817 -13.272 1.00 97.94 263 TRP A N 1
ATOM 2100 C CA . TRP A 1 263 ? -2.159 -4.252 -12.999 1.00 97.94 263 TRP A CA 1
ATOM 2101 C C . TRP A 1 263 ? -3.451 -4.939 -13.469 1.00 97.94 263 TRP A C 1
ATOM 2103 O O . TRP A 1 263 ? -3.394 -5.959 -14.149 1.00 97.94 263 TRP A O 1
ATOM 2113 N N . PHE A 1 264 ? -4.625 -4.363 -13.187 1.00 98.19 264 PHE A N 1
ATOM 2114 C CA . PHE A 1 264 ? -5.898 -4.896 -13.693 1.00 98.19 264 PHE A CA 1
ATOM 2115 C C . PHE A 1 264 ? -5.986 -4.866 -15.226 1.00 98.19 264 PHE A C 1
ATOM 2117 O O . PHE A 1 264 ? -6.475 -5.819 -15.830 1.00 98.19 264 PHE A O 1
ATOM 2124 N N . LEU A 1 265 ? -5.484 -3.805 -15.865 1.00 98.56 265 LEU A N 1
ATOM 2125 C CA . LEU A 1 265 ? -5.448 -3.675 -17.328 1.00 98.56 265 LEU A CA 1
ATOM 2126 C C . LEU A 1 265 ? -4.568 -4.732 -18.011 1.00 98.56 265 LEU A C 1
ATOM 2128 O O . LEU A 1 265 ? -4.822 -5.090 -19.152 1.00 98.56 265 LEU A O 1
ATOM 2132 N N . THR A 1 266 ? -3.581 -5.277 -17.300 1.00 98.38 266 THR A N 1
ATOM 2133 C CA . THR A 1 266 ? -2.675 -6.339 -17.778 1.00 98.38 266 THR A CA 1
ATOM 2134 C C . THR A 1 266 ? -3.116 -7.746 -17.341 1.00 98.38 266 THR A C 1
ATOM 2136 O O . THR A 1 266 ? -2.316 -8.684 -17.271 1.00 98.38 266 THR A O 1
ATOM 2139 N N . GLY A 1 267 ? -4.401 -7.913 -17.013 1.00 96.56 267 GLY A N 1
ATOM 2140 C CA . GLY A 1 267 ? -4.982 -9.201 -16.629 1.00 96.56 267 GLY A CA 1
ATOM 2141 C C . GLY A 1 267 ? -4.732 -9.601 -15.173 1.00 96.56 267 GLY A C 1
ATOM 2142 O O . GLY A 1 267 ? -4.854 -10.776 -14.829 1.00 96.56 267 GLY A O 1
ATOM 2143 N N . GLY A 1 268 ? -4.354 -8.655 -14.310 1.00 95.75 268 GLY A N 1
ATOM 2144 C CA . GLY A 1 268 ? -4.378 -8.846 -12.863 1.00 95.75 268 GLY A CA 1
ATOM 2145 C C . GLY A 1 268 ? -5.788 -9.175 -12.370 1.00 95.75 268 GLY A C 1
ATOM 2146 O O . GLY A 1 268 ? -6.776 -8.639 -12.873 1.00 95.75 268 GLY A O 1
ATOM 2147 N N . ASN A 1 269 ? -5.897 -10.067 -11.388 1.00 93.19 269 ASN A N 1
ATOM 2148 C CA . ASN A 1 269 ? -7.181 -10.503 -10.849 1.00 93.19 269 ASN A CA 1
ATOM 2149 C C . ASN A 1 269 ? -7.142 -10.560 -9.324 1.00 93.19 269 ASN A C 1
ATOM 2151 O O . ASN A 1 269 ? -6.281 -11.219 -8.744 1.00 93.19 269 ASN A O 1
ATOM 2155 N N . SER A 1 270 ? -8.116 -9.921 -8.678 1.00 95.19 270 SER A N 1
ATOM 2156 C CA . SER A 1 270 ? -8.284 -9.992 -7.232 1.00 95.19 270 SER A CA 1
ATOM 2157 C C . SER A 1 270 ? -9.665 -10.555 -6.883 1.00 95.19 270 SER A C 1
ATOM 2159 O O . SER A 1 270 ? -10.671 -9.879 -7.120 1.00 95.19 270 SER A O 1
ATOM 2161 N N . PRO A 1 271 ? -9.755 -11.755 -6.279 1.00 95.31 271 PRO A N 1
ATOM 2162 C CA . PRO A 1 271 ? -11.034 -12.346 -5.877 1.00 95.31 271 PRO A CA 1
ATOM 2163 C C . PRO A 1 271 ? -11.821 -11.507 -4.861 1.00 95.31 271 PRO A C 1
ATOM 2165 O O . PRO A 1 271 ? -13.034 -11.649 -4.747 1.00 95.31 271 PRO A O 1
ATOM 2168 N N . VAL A 1 272 ? -11.150 -10.595 -4.151 1.00 96.06 272 VAL A N 1
ATOM 2169 C CA . VAL A 1 272 ? -11.767 -9.698 -3.164 1.00 96.06 272 VAL A CA 1
ATOM 2170 C C . VAL A 1 272 ? -12.108 -8.314 -3.730 1.00 96.06 272 VAL A C 1
ATOM 2172 O O . VAL A 1 272 ? -12.507 -7.441 -2.965 1.00 96.06 272 VAL A O 1
ATOM 2175 N N . THR A 1 273 ? -11.984 -8.097 -5.048 1.00 96.19 273 THR A N 1
ATOM 2176 C CA . THR A 1 273 ? -12.220 -6.790 -5.704 1.00 96.19 273 THR A CA 1
ATOM 2177 C C . THR A 1 273 ? -13.555 -6.157 -5.299 1.00 96.19 273 THR A C 1
ATOM 2179 O O . THR A 1 273 ? -13.624 -4.955 -5.034 1.00 96.19 273 THR A O 1
ATOM 2182 N N . ASP A 1 274 ? -14.609 -6.971 -5.239 1.00 97.25 274 ASP A N 1
ATOM 2183 C CA . ASP A 1 274 ? -15.976 -6.545 -4.924 1.00 97.25 274 ASP A CA 1
ATOM 2184 C C . ASP A 1 274 ? -16.387 -6.838 -3.471 1.00 97.25 274 ASP A C 1
ATOM 2186 O O . ASP A 1 274 ? -17.528 -6.581 -3.087 1.00 97.25 274 ASP A O 1
ATOM 2190 N N . ALA A 1 275 ? -15.475 -7.355 -2.641 1.00 96.94 275 ALA A N 1
ATOM 2191 C CA . ALA A 1 275 ? -15.784 -7.737 -1.269 1.00 96.94 275 ALA A CA 1
ATOM 2192 C C . ALA A 1 275 ? -16.037 -6.500 -0.399 1.00 96.94 275 ALA A C 1
ATOM 2194 O O . ALA A 1 275 ? -15.184 -5.622 -0.282 1.00 96.94 275 ALA A O 1
ATOM 2195 N N . LEU A 1 276 ? -17.193 -6.434 0.253 1.00 96.94 276 LEU A N 1
ATOM 2196 C CA . LEU A 1 276 ? -17.542 -5.343 1.155 1.00 96.94 276 LEU A CA 1
ATOM 2197 C C . LEU A 1 276 ? -18.298 -5.894 2.355 1.00 96.94 276 LEU A C 1
ATOM 2199 O O . LEU A 1 276 ? -19.497 -6.155 2.291 1.00 96.94 276 LEU A O 1
ATOM 2203 N N . GLU A 1 277 ? -17.586 -6.029 3.466 1.00 96.81 277 GLU A N 1
ATOM 2204 C CA . GLU A 1 277 ? -18.183 -6.492 4.708 1.00 96.81 277 GLU A CA 1
ATOM 2205 C C . GLU A 1 277 ? -19.001 -5.391 5.389 1.00 96.81 277 GLU A C 1
ATOM 2207 O O . GLU A 1 277 ? -18.652 -4.200 5.389 1.00 96.81 277 GLU A O 1
ATOM 2212 N N . THR A 1 278 ? -20.099 -5.807 6.020 1.00 96.94 278 THR A N 1
ATOM 2213 C CA . THR A 1 278 ? -20.924 -4.902 6.823 1.00 96.94 278 THR A CA 1
ATOM 2214 C C . THR A 1 278 ? -20.169 -4.516 8.092 1.00 96.94 278 THR A C 1
ATOM 2216 O O . THR A 1 278 ? -19.547 -5.355 8.743 1.00 96.94 278 THR A O 1
ATOM 2219 N N . VAL A 1 279 ? -20.235 -3.236 8.458 1.00 98.12 279 VAL A N 1
ATOM 2220 C CA . VAL A 1 279 ? -19.700 -2.715 9.723 1.00 98.12 279 VAL A CA 1
ATOM 2221 C C . VAL A 1 279 ? -20.872 -2.185 10.524 1.00 98.12 279 VAL A C 1
ATOM 2223 O O . VAL A 1 279 ? -21.589 -1.302 10.051 1.00 98.12 279 VAL A O 1
ATOM 2226 N N . THR A 1 280 ? -21.087 -2.745 11.709 1.00 98.19 280 THR A N 1
ATOM 2227 C CA . THR A 1 280 ? -22.205 -2.374 12.576 1.00 98.19 280 THR A CA 1
ATOM 2228 C C . THR A 1 280 ? -21.787 -1.320 13.600 1.00 98.19 280 THR A C 1
ATOM 2230 O O . THR A 1 280 ? -20.624 -1.239 13.996 1.00 98.19 280 THR A O 1
ATOM 2233 N N . GLN A 1 281 ? -22.750 -0.533 14.086 1.00 98.00 281 GLN A N 1
ATOM 2234 C CA . GLN A 1 281 ? -22.480 0.460 15.130 1.00 98.00 281 GLN A CA 1
ATOM 2235 C C . GLN A 1 281 ? -22.026 -0.195 16.442 1.00 98.00 281 GLN A C 1
ATOM 2237 O O . GLN A 1 281 ? -21.185 0.358 17.145 1.00 98.00 281 GLN A O 1
ATOM 2242 N N . THR A 1 282 ? -22.552 -1.381 16.760 1.00 98.38 282 THR A N 1
ATOM 2243 C CA . THR A 1 282 ? -22.136 -2.151 17.937 1.00 98.38 282 THR A CA 1
ATOM 2244 C C . THR A 1 282 ? -20.655 -2.506 17.862 1.00 98.38 282 THR A C 1
ATOM 2246 O O . THR A 1 282 ? -19.937 -2.228 18.813 1.00 98.38 282 THR A O 1
ATOM 2249 N N . GLU A 1 283 ? -20.173 -3.027 16.728 1.00 98.00 283 GLU A N 1
ATOM 2250 C CA . GLU A 1 283 ? -18.744 -3.334 16.544 1.00 98.00 283 GLU A CA 1
ATOM 2251 C C . GLU A 1 283 ? -17.863 -2.092 16.722 1.00 98.00 283 GLU A C 1
ATOM 2253 O O . GLU A 1 283 ? -16.828 -2.155 17.385 1.00 98.00 283 GLU A O 1
ATOM 2258 N N . VAL A 1 284 ? -18.291 -0.954 16.165 1.00 98.75 284 VAL A N 1
ATOM 2259 C CA . VAL A 1 284 ? -17.577 0.324 16.286 1.00 98.75 284 VAL A CA 1
ATOM 2260 C C . VAL A 1 284 ? -17.493 0.771 17.744 1.00 98.75 284 VAL A C 1
ATOM 2262 O O . VAL A 1 284 ? -16.403 1.065 18.231 1.00 98.75 284 VAL A O 1
ATOM 2265 N N . ASN A 1 285 ? -18.626 0.804 18.446 1.00 98.44 285 ASN A N 1
ATOM 2266 C CA . ASN A 1 285 ? -18.685 1.264 19.831 1.00 98.44 285 ASN A CA 1
ATOM 2267 C C . ASN A 1 285 ? -17.893 0.333 20.754 1.00 98.44 285 ASN A C 1
ATOM 2269 O O . ASN A 1 285 ? -17.087 0.810 21.542 1.00 98.44 285 ASN A O 1
ATOM 2273 N N . THR A 1 286 ? -18.033 -0.988 20.592 1.00 98.56 286 THR A N 1
ATOM 2274 C CA . THR A 1 286 ? -17.260 -1.970 21.365 1.00 98.56 286 THR A CA 1
ATOM 2275 C C . THR A 1 286 ? -15.755 -1.792 21.171 1.00 98.56 286 THR A C 1
ATOM 2277 O O . THR A 1 286 ? -15.003 -1.867 22.143 1.00 98.56 286 THR A O 1
ATOM 2280 N N . LEU A 1 287 ? -15.296 -1.526 19.942 1.00 98.69 287 LEU A N 1
ATOM 2281 C CA . LEU A 1 287 ? -13.880 -1.266 19.691 1.00 98.69 287 LEU A CA 1
ATOM 2282 C C . LEU A 1 287 ? -13.424 0.049 20.336 1.00 98.69 287 LEU A C 1
ATOM 2284 O O . LEU A 1 287 ? -12.372 0.079 20.968 1.00 98.69 287 LEU A O 1
ATOM 2288 N N . ILE A 1 288 ? -14.211 1.121 20.226 1.00 98.62 288 ILE A N 1
ATOM 2289 C CA . ILE A 1 288 ? -13.894 2.408 20.865 1.00 98.62 288 ILE A CA 1
ATOM 2290 C C . ILE A 1 288 ? -13.803 2.261 22.386 1.00 98.62 288 ILE A C 1
ATOM 2292 O O . ILE A 1 288 ? -12.840 2.753 22.976 1.00 98.62 288 ILE A O 1
ATOM 2296 N N . ASP A 1 289 ? -14.749 1.558 23.010 1.00 98.38 289 ASP A N 1
ATOM 2297 C CA . ASP A 1 289 ? -14.763 1.321 24.455 1.00 98.38 289 ASP A CA 1
ATOM 2298 C C . ASP A 1 289 ? -13.523 0.532 24.890 1.00 98.38 289 ASP A C 1
ATOM 2300 O O . ASP A 1 289 ? -12.820 0.929 25.822 1.00 98.38 289 ASP A O 1
ATOM 2304 N N . LYS A 1 290 ? -13.191 -0.540 24.155 1.00 98.44 290 LYS A N 1
ATOM 2305 C CA . LYS A 1 290 ? -11.988 -1.351 24.389 1.00 98.44 290 LYS A CA 1
ATOM 2306 C C . LYS A 1 290 ? -10.711 -0.513 24.313 1.00 98.44 290 LYS A C 1
ATOM 2308 O O . LYS A 1 290 ? -9.873 -0.589 25.209 1.00 98.44 290 LYS A O 1
ATOM 2313 N N . ILE A 1 291 ? -10.554 0.289 23.261 1.00 97.81 291 ILE A N 1
ATOM 2314 C CA . ILE A 1 291 ? -9.359 1.120 23.069 1.00 97.81 291 ILE A CA 1
ATOM 2315 C C . ILE A 1 291 ? -9.281 2.240 24.109 1.00 97.81 291 ILE A C 1
ATOM 2317 O O . ILE A 1 291 ? -8.200 2.526 24.613 1.00 97.81 291 ILE A O 1
ATOM 2321 N N . THR A 1 292 ? -10.411 2.839 24.482 1.00 96.00 292 THR A N 1
ATOM 2322 C CA . THR A 1 292 ? -10.460 3.879 25.523 1.00 96.00 292 THR A CA 1
ATOM 2323 C C . THR A 1 292 ? -10.062 3.330 26.894 1.00 96.00 292 THR A C 1
ATOM 2325 O O . THR A 1 292 ? -9.438 4.040 27.677 1.00 96.00 292 THR A O 1
ATOM 2328 N N . ALA A 1 293 ? -10.381 2.063 27.169 1.00 96.81 293 ALA A N 1
ATOM 2329 C CA . ALA A 1 293 ? -9.971 1.357 28.381 1.00 96.81 293 ALA A CA 1
ATOM 2330 C C . ALA A 1 293 ? -8.538 0.787 28.322 1.00 96.81 293 ALA A C 1
ATOM 2332 O O . ALA A 1 293 ? -8.067 0.224 29.308 1.00 96.81 293 ALA A O 1
ATOM 2333 N N . THR A 1 294 ? -7.849 0.885 27.180 1.00 96.25 294 THR A N 1
ATOM 2334 C CA . THR A 1 294 ? -6.486 0.364 27.024 1.00 96.25 294 THR A CA 1
ATOM 2335 C C . THR A 1 294 ? -5.479 1.346 27.619 1.00 96.25 294 THR A C 1
ATOM 2337 O O . THR A 1 294 ? -5.424 2.512 27.227 1.00 96.25 294 THR A O 1
ATOM 2340 N N . GLU A 1 295 ? -4.659 0.868 28.556 1.00 95.50 295 GLU A N 1
ATOM 2341 C CA . GLU A 1 295 ? -3.594 1.668 29.163 1.00 95.50 295 GLU A CA 1
ATOM 2342 C C . GLU A 1 295 ? -2.544 2.090 28.124 1.00 95.50 295 GLU A C 1
ATOM 2344 O O . GLU A 1 295 ? -2.183 1.284 27.260 1.00 95.50 295 GLU A O 1
ATOM 2349 N N . PRO A 1 296 ? -1.996 3.318 28.206 1.00 95.44 296 PRO A N 1
ATOM 2350 C CA . PRO A 1 296 ? -0.997 3.760 27.251 1.00 95.44 296 PRO A CA 1
ATOM 2351 C C . PRO A 1 296 ? 0.251 2.873 27.231 1.00 95.44 296 PRO A C 1
ATOM 2353 O O . PRO A 1 296 ? 0.967 2.773 28.230 1.00 95.44 296 PRO A O 1
ATOM 2356 N N . HIS A 1 297 ? 0.573 2.302 26.071 1.00 96.38 297 HIS A N 1
ATOM 2357 C CA . HIS A 1 297 ? 1.764 1.471 25.884 1.00 96.38 297 HIS A CA 1
ATOM 2358 C C . HIS A 1 297 ? 2.812 2.111 24.979 1.00 96.38 297 HIS A C 1
ATOM 2360 O O . HIS A 1 297 ? 2.551 3.033 24.201 1.00 96.38 297 HIS A O 1
ATOM 2366 N N . ILE A 1 298 ? 4.048 1.624 25.122 1.00 97.25 298 ILE A N 1
ATOM 2367 C CA . ILE A 1 298 ? 5.169 2.023 24.273 1.00 97.25 298 ILE A CA 1
ATOM 2368 C C . ILE A 1 298 ? 4.846 1.610 22.841 1.00 97.25 298 ILE A C 1
ATOM 2370 O O . ILE A 1 298 ? 4.472 0.463 22.606 1.00 97.25 298 ILE A O 1
ATOM 2374 N N . ILE A 1 299 ? 5.037 2.527 21.887 1.00 97.25 299 ILE A N 1
ATOM 2375 C CA . ILE A 1 299 ? 4.873 2.189 20.474 1.00 97.25 299 ILE A CA 1
ATOM 2376 C C . ILE A 1 299 ? 5.757 0.987 20.095 1.00 97.25 299 ILE A C 1
ATOM 2378 O O . ILE A 1 299 ? 6.972 1.049 20.319 1.00 97.25 299 ILE A O 1
ATOM 2382 N N . PRO A 1 300 ? 5.188 -0.094 19.527 1.00 96.75 300 PRO A N 1
ATOM 2383 C CA . PRO A 1 300 ? 5.977 -1.252 19.137 1.00 96.75 300 PRO A CA 1
ATOM 2384 C C . PRO A 1 300 ? 7.082 -0.888 18.141 1.00 96.75 300 PRO A C 1
ATOM 2386 O O . PRO A 1 300 ? 6.892 -0.047 17.260 1.00 96.75 300 PRO A O 1
ATOM 2389 N N . GLY A 1 301 ? 8.243 -1.541 18.250 1.00 95.56 301 GLY A N 1
ATOM 2390 C CA . GLY A 1 301 ? 9.387 -1.268 17.370 1.00 95.56 301 GLY A CA 1
ATOM 2391 C C . GLY A 1 301 ? 9.048 -1.454 15.890 1.00 95.56 301 GLY A C 1
ATOM 2392 O O . GLY A 1 301 ? 9.380 -0.597 15.073 1.00 95.56 301 GLY A O 1
ATOM 2393 N N . TRP A 1 302 ? 8.269 -2.492 15.573 1.00 95.56 302 TRP A N 1
ATOM 2394 C CA . TRP A 1 302 ? 7.798 -2.796 14.221 1.00 95.56 302 TRP A CA 1
ATOM 2395 C C . TRP A 1 302 ? 6.909 -1.706 13.615 1.00 95.56 302 TRP A C 1
ATOM 2397 O O . TRP A 1 302 ? 6.800 -1.617 12.394 1.00 95.56 302 TRP A O 1
ATOM 2407 N N . CYS A 1 303 ? 6.329 -0.820 14.433 1.00 96.25 303 CYS A N 1
ATOM 2408 C CA . CYS A 1 303 ? 5.606 0.351 13.946 1.00 96.25 303 CYS A CA 1
ATOM 2409 C C . CYS A 1 303 ? 6.549 1.407 13.329 1.00 96.25 303 CYS A C 1
ATOM 2411 O O . CYS A 1 303 ? 6.103 2.272 12.576 1.00 96.25 303 CYS A O 1
ATOM 2413 N N . CYS A 1 304 ? 7.857 1.361 13.602 1.00 95.19 304 CYS A N 1
ATOM 2414 C CA . CYS A 1 304 ? 8.815 2.424 13.295 1.00 95.19 304 CYS A CA 1
ATOM 2415 C C . CYS A 1 304 ? 9.925 1.942 12.338 1.00 95.19 304 CYS A C 1
ATOM 2417 O O . CYS A 1 304 ? 10.886 1.306 12.764 1.00 95.19 304 CYS A O 1
ATOM 2419 N N . ASP A 1 305 ? 9.854 2.321 11.055 1.00 91.62 305 ASP A N 1
ATOM 2420 C CA . ASP A 1 305 ? 10.687 1.719 9.992 1.00 91.62 305 ASP A CA 1
ATOM 2421 C C . ASP A 1 305 ? 12.001 2.438 9.655 1.00 91.62 305 ASP A C 1
ATOM 2423 O O . ASP A 1 305 ? 12.849 1.876 8.967 1.00 91.62 305 ASP A O 1
ATOM 2427 N N . GLY A 1 306 ? 12.198 3.673 10.119 1.00 88.75 306 GLY A N 1
ATOM 2428 C CA . GLY A 1 306 ? 13.398 4.452 9.797 1.00 88.75 306 GLY A CA 1
ATOM 2429 C C . GLY A 1 306 ? 13.399 5.081 8.399 1.00 88.75 306 GLY A C 1
ATOM 2430 O O . GLY A 1 306 ? 14.357 5.795 8.070 1.00 88.75 306 GLY A O 1
ATOM 2431 N N . VAL A 1 307 ? 12.335 4.857 7.616 1.00 87.25 307 VAL A N 1
ATOM 2432 C CA . VAL A 1 307 ? 12.105 5.387 6.262 1.00 87.25 307 VAL A CA 1
ATOM 2433 C C . VAL A 1 307 ? 11.034 6.475 6.286 1.00 87.25 307 VAL A C 1
ATOM 2435 O O . VAL A 1 307 ? 11.286 7.595 5.850 1.00 87.25 307 VAL A O 1
ATOM 2438 N N . HIS A 1 308 ? 9.858 6.175 6.835 1.00 87.12 308 HIS A N 1
ATOM 2439 C CA . HIS A 1 308 ? 8.704 7.079 6.888 1.00 87.12 308 HIS A CA 1
ATOM 2440 C C . HIS A 1 308 ? 8.610 7.843 8.212 1.00 87.12 308 HIS A C 1
ATOM 2442 O O . HIS A 1 308 ? 8.010 8.916 8.282 1.00 87.12 308 HIS A O 1
ATOM 2448 N N . CYS A 1 309 ? 9.202 7.295 9.273 1.00 90.50 309 CYS A N 1
ATOM 2449 C CA . CYS A 1 309 ? 9.370 7.948 10.566 1.00 90.50 309 CYS A CA 1
ATOM 2450 C C . CYS A 1 309 ? 10.678 7.484 11.218 1.00 90.50 309 CYS A C 1
ATOM 2452 O O . CYS A 1 309 ? 11.290 6.513 10.775 1.00 90.50 309 CYS A O 1
ATOM 2454 N N . THR A 1 310 ? 11.102 8.141 12.301 1.00 89.56 310 THR A N 1
ATOM 2455 C CA . THR A 1 310 ? 12.215 7.647 13.127 1.00 89.56 310 THR A CA 1
ATOM 2456 C C . THR A 1 310 ? 11.929 6.216 13.578 1.00 89.56 310 THR A C 1
ATOM 2458 O O . THR A 1 310 ? 10.850 5.952 14.110 1.00 89.56 310 THR A O 1
ATOM 2461 N N . GLY A 1 311 ? 12.874 5.307 13.341 1.00 91.44 311 GLY A N 1
ATOM 2462 C CA . GLY A 1 311 ? 12.677 3.869 13.470 1.00 91.44 311 GLY A CA 1
ATOM 2463 C C . GLY A 1 311 ? 13.882 3.066 12.979 1.00 91.44 311 GLY A C 1
ATOM 2464 O O . GLY A 1 311 ? 14.839 3.643 12.458 1.00 91.44 311 GLY A O 1
ATOM 2465 N N . ASN A 1 312 ? 13.831 1.753 13.181 1.00 90.75 312 ASN A N 1
ATOM 2466 C CA . ASN A 1 312 ? 14.886 0.806 12.817 1.00 90.75 312 ASN A CA 1
ATOM 2467 C C . ASN A 1 312 ? 14.348 -0.574 12.395 1.00 90.75 312 ASN A C 1
ATOM 2469 O O . ASN A 1 312 ? 15.149 -1.475 12.154 1.00 90.75 312 ASN A O 1
ATOM 2473 N N . ASP A 1 313 ? 13.026 -0.742 12.289 1.00 93.25 313 ASP A N 1
ATOM 2474 C CA . ASP A 1 313 ? 12.395 -2.001 1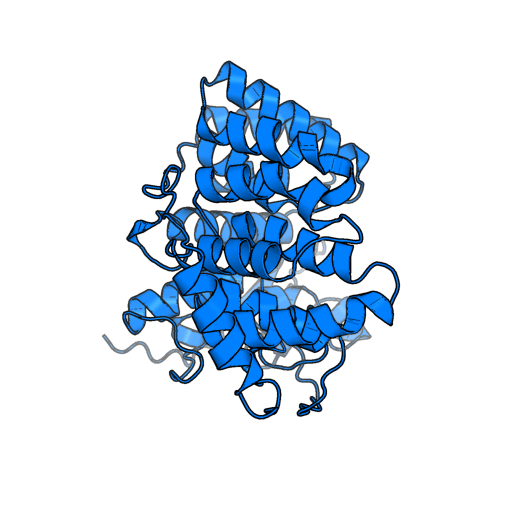1.898 1.00 93.25 313 ASP A CA 1
ATOM 2475 C C . ASP A 1 313 ? 11.727 -1.882 10.522 1.00 93.25 313 ASP A C 1
ATOM 2477 O O . ASP A 1 313 ? 10.571 -1.481 10.373 1.00 93.25 313 ASP A O 1
ATOM 2481 N N . ILE A 1 314 ? 12.489 -2.231 9.490 1.00 92.56 314 ILE A N 1
ATOM 2482 C CA . ILE A 1 314 ? 12.092 -2.066 8.090 1.00 92.56 314 ILE A CA 1
ATOM 2483 C C . ILE A 1 314 ? 11.058 -3.099 7.609 1.00 92.56 314 ILE A C 1
ATOM 2485 O O . ILE A 1 314 ? 10.478 -2.925 6.537 1.00 92.56 314 ILE A O 1
ATOM 2489 N N . ARG A 1 315 ? 10.818 -4.174 8.376 1.00 94.38 315 ARG A N 1
ATOM 2490 C CA . ARG A 1 315 ? 10.098 -5.383 7.924 1.00 94.38 315 ARG A CA 1
ATOM 2491 C C . ARG A 1 315 ? 8.746 -5.079 7.287 1.00 94.38 315 ARG A C 1
ATOM 2493 O O . ARG A 1 315 ? 8.387 -5.680 6.283 1.00 94.38 315 ARG A O 1
ATOM 2500 N N . TYR A 1 316 ? 8.032 -4.107 7.846 1.00 95.44 316 TYR A N 1
ATOM 2501 C CA . TYR A 1 316 ? 6.666 -3.758 7.457 1.00 95.44 316 TYR A CA 1
ATOM 2502 C C . TYR A 1 316 ? 6.559 -2.370 6.818 1.00 95.44 316 TYR A C 1
ATOM 2504 O O . TYR A 1 316 ? 5.504 -1.737 6.881 1.00 95.44 316 TYR A O 1
ATOM 2512 N N . ALA A 1 317 ? 7.645 -1.850 6.240 1.00 93.62 317 ALA A N 1
ATOM 2513 C CA . ALA A 1 317 ? 7.605 -0.617 5.457 1.00 93.62 317 ALA A CA 1
ATOM 2514 C C . ALA A 1 317 ? 6.785 -0.801 4.165 1.00 93.62 317 ALA A C 1
ATOM 2516 O O . ALA A 1 317 ? 6.771 -1.882 3.581 1.00 93.62 317 ALA A O 1
ATOM 2517 N N . GLY A 1 318 ? 6.120 0.267 3.710 1.00 91.50 318 GLY A N 1
ATOM 2518 C CA . GLY A 1 318 ? 5.359 0.301 2.451 1.00 91.50 318 GLY A CA 1
ATOM 2519 C C . GLY A 1 318 ? 6.276 0.418 1.232 1.00 91.50 318 GLY A C 1
ATOM 2520 O O . GLY A 1 318 ? 6.195 1.382 0.480 1.00 91.50 318 GLY A O 1
ATOM 2521 N N . MET A 1 319 ? 7.224 -0.508 1.103 1.00 92.31 319 MET A N 1
ATOM 2522 C CA . MET A 1 319 ? 8.141 -0.628 -0.030 1.00 92.31 319 MET A CA 1
ATOM 2523 C C . MET A 1 319 ? 7.905 -1.984 -0.687 1.00 92.31 319 MET A C 1
ATOM 2525 O O . MET A 1 319 ? 7.784 -2.974 0.026 1.00 92.31 319 MET A O 1
ATOM 2529 N N . TRP A 1 320 ? 7.843 -2.049 -2.018 1.00 94.25 320 TRP A N 1
ATOM 2530 C CA . TRP A 1 320 ? 7.441 -3.260 -2.748 1.00 94.25 320 TRP A CA 1
ATOM 2531 C C . TRP A 1 320 ? 8.237 -4.520 -2.386 1.00 94.25 320 TRP A C 1
ATOM 2533 O O . TRP A 1 320 ? 7.656 -5.590 -2.233 1.00 94.25 320 TRP A O 1
ATOM 2543 N N . ASP A 1 321 ? 9.550 -4.393 -2.194 1.00 93.81 321 ASP A N 1
ATOM 2544 C CA . ASP A 1 321 ? 10.437 -5.477 -1.762 1.00 93.81 321 ASP A CA 1
ATOM 2545 C C . ASP A 1 321 ? 10.100 -5.974 -0.347 1.00 93.81 321 ASP A C 1
ATOM 2547 O O . ASP A 1 321 ? 10.033 -7.178 -0.095 1.00 93.81 321 ASP A O 1
ATOM 2551 N N . ARG A 1 322 ? 9.831 -5.048 0.579 1.00 95.19 322 ARG A N 1
ATOM 2552 C CA . ARG A 1 322 ? 9.428 -5.363 1.956 1.00 95.19 322 ARG A CA 1
ATOM 2553 C C . ARG A 1 322 ? 8.010 -5.901 2.028 1.00 95.19 322 ARG A C 1
ATOM 2555 O O . ARG A 1 322 ? 7.768 -6.849 2.766 1.00 95.19 322 ARG A O 1
ATOM 2562 N N . MET A 1 323 ? 7.103 -5.379 1.213 1.00 96.25 323 MET A N 1
ATOM 2563 C CA . MET A 1 323 ? 5.763 -5.926 1.067 1.00 96.25 323 MET A CA 1
ATOM 2564 C C . MET A 1 323 ? 5.850 -7.374 0.568 1.00 96.25 323 MET A C 1
ATOM 2566 O O . MET A 1 323 ? 5.335 -8.271 1.226 1.00 96.25 323 MET A O 1
ATOM 2570 N N . TYR A 1 324 ? 6.616 -7.659 -0.488 1.00 96.62 324 TYR A N 1
ATOM 2571 C CA . TYR A 1 324 ? 6.779 -9.039 -0.956 1.00 96.62 324 TYR A CA 1
ATOM 2572 C C . TYR A 1 324 ? 7.437 -9.953 0.094 1.00 96.62 324 TYR A C 1
ATOM 2574 O O . TYR A 1 324 ? 7.049 -11.111 0.245 1.00 96.62 324 TYR A O 1
ATOM 2582 N N . ALA A 1 325 ? 8.361 -9.431 0.907 1.00 96.75 325 ALA A N 1
ATOM 2583 C CA . ALA A 1 325 ? 8.922 -10.190 2.023 1.00 96.75 325 ALA A CA 1
ATOM 2584 C C . ALA A 1 325 ? 7.863 -10.607 3.061 1.00 96.75 325 ALA A C 1
ATOM 2586 O O . ALA A 1 325 ? 7.941 -11.702 3.616 1.00 96.75 325 ALA A O 1
ATOM 2587 N N . VAL A 1 326 ? 6.832 -9.793 3.291 1.00 97.56 326 VAL A N 1
ATOM 2588 C CA . VAL A 1 326 ? 5.698 -10.160 4.156 1.00 97.56 326 VAL A CA 1
ATOM 2589 C C . VAL A 1 326 ? 4.805 -11.221 3.501 1.00 97.56 326 VAL A C 1
ATOM 2591 O O . VAL A 1 326 ? 4.320 -12.105 4.207 1.00 97.56 326 VAL A O 1
ATOM 2594 N N . CYS A 1 327 ? 4.632 -11.210 2.172 1.00 97.19 327 CYS A N 1
ATOM 2595 C CA . CYS A 1 327 ? 4.001 -12.335 1.463 1.00 97.19 327 CYS A CA 1
ATOM 2596 C C . CYS A 1 327 ? 4.752 -13.644 1.750 1.00 97.19 327 CYS A C 1
ATOM 2598 O O . CYS A 1 327 ? 4.138 -14.661 2.072 1.00 97.19 327 CYS A O 1
ATOM 2600 N N . ASN A 1 328 ? 6.087 -13.605 1.708 1.00 97.12 328 ASN A N 1
ATOM 2601 C CA . ASN A 1 328 ? 6.930 -14.762 2.011 1.00 97.12 328 ASN A CA 1
ATOM 2602 C C . ASN A 1 328 ? 6.880 -15.161 3.494 1.00 97.12 328 ASN A C 1
ATOM 2604 O O . ASN A 1 328 ? 6.883 -16.355 3.795 1.00 97.12 328 ASN A O 1
ATOM 2608 N N . GLN A 1 329 ? 6.763 -14.195 4.415 1.00 97.62 329 GLN A N 1
ATOM 2609 C CA . GLN A 1 329 ? 6.491 -14.478 5.828 1.00 97.62 329 GLN A CA 1
ATOM 2610 C C . GLN A 1 329 ? 5.187 -15.276 5.976 1.00 97.62 329 GLN A C 1
ATOM 2612 O O . GLN A 1 329 ? 5.183 -16.310 6.647 1.00 97.62 329 GLN A O 1
ATOM 2617 N N . TYR A 1 330 ? 4.104 -14.833 5.326 1.00 97.31 330 TYR A N 1
ATOM 2618 C CA . TYR A 1 330 ? 2.826 -15.545 5.351 1.00 97.31 330 TYR A CA 1
ATOM 2619 C C . TYR A 1 330 ? 2.957 -16.950 4.758 1.00 97.31 330 TYR A C 1
ATOM 2621 O O . TYR A 1 330 ? 2.530 -17.910 5.388 1.00 97.31 330 TYR A O 1
ATOM 2629 N N . ASN A 1 331 ? 3.597 -17.098 3.596 1.00 96.19 331 ASN A N 1
ATOM 2630 C CA . ASN A 1 331 ? 3.795 -18.406 2.962 1.00 96.19 331 ASN A CA 1
ATOM 2631 C C . ASN A 1 331 ? 4.583 -19.379 3.854 1.00 96.19 331 ASN A C 1
ATOM 2633 O O . ASN A 1 331 ? 4.373 -20.588 3.789 1.00 96.19 331 ASN A O 1
ATOM 2637 N N . TYR A 1 332 ? 5.478 -18.859 4.697 1.00 97.38 332 TYR A N 1
ATOM 2638 C CA . TYR A 1 332 ? 6.282 -19.664 5.609 1.00 97.38 332 TYR A CA 1
ATOM 2639 C C . TYR A 1 332 ? 5.546 -20.035 6.905 1.00 97.38 332 TYR A C 1
ATOM 2641 O O . TYR A 1 332 ? 5.610 -21.185 7.335 1.00 97.38 332 TYR A O 1
ATOM 2649 N N . TYR A 1 333 ? 4.864 -19.078 7.544 1.00 97.62 333 TYR A N 1
ATOM 2650 C CA . TYR A 1 333 ? 4.232 -19.277 8.858 1.00 97.62 333 TYR A CA 1
ATOM 2651 C C . TYR A 1 333 ? 2.717 -19.539 8.807 1.00 97.62 333 TYR A C 1
ATOM 2653 O O . TYR A 1 333 ? 2.124 -19.874 9.830 1.00 97.62 333 TYR A O 1
ATOM 2661 N N . GLY A 1 334 ? 2.065 -19.351 7.658 1.00 96.06 334 GLY A N 1
ATOM 2662 C CA . GLY A 1 334 ? 0.602 -19.351 7.515 1.00 96.06 334 GLY A CA 1
ATOM 2663 C C . GLY A 1 334 ? -0.087 -18.128 8.136 1.00 96.06 334 GLY A C 1
ATOM 2664 O O . GLY A 1 334 ? -1.309 -18.103 8.271 1.00 96.06 334 GLY A O 1
ATOM 2665 N N . ARG A 1 335 ? 0.689 -17.125 8.564 1.00 95.88 335 ARG A N 1
ATOM 2666 C CA . ARG A 1 335 ? 0.217 -15.887 9.196 1.00 95.88 335 ARG A CA 1
ATOM 2667 C C . ARG A 1 335 ? 1.256 -14.779 9.059 1.00 95.88 335 ARG A C 1
ATOM 2669 O O . ARG A 1 335 ? 2.433 -15.046 8.832 1.00 95.88 335 ARG A O 1
ATOM 2676 N N . VAL A 1 336 ? 0.827 -13.541 9.283 1.00 96.56 336 VAL A N 1
ATOM 2677 C CA . VAL A 1 336 ? 1.725 -12.399 9.478 1.00 96.56 336 VAL A CA 1
ATOM 2678 C C . VAL A 1 336 ? 1.620 -11.951 10.931 1.00 96.56 336 VAL A C 1
ATOM 2680 O O . VAL A 1 336 ? 0.591 -11.423 11.344 1.00 96.56 336 VAL A O 1
ATOM 2683 N N . ASN A 1 337 ? 2.677 -12.169 11.710 1.00 96.50 337 ASN A N 1
ATOM 2684 C CA . ASN A 1 337 ? 2.771 -11.712 13.093 1.00 96.50 337 ASN A CA 1
ATOM 2685 C C . ASN A 1 337 ? 4.146 -11.052 13.332 1.00 96.50 337 ASN A C 1
ATOM 2687 O O . ASN A 1 337 ? 5.166 -11.686 13.050 1.00 96.50 337 ASN A O 1
ATOM 2691 N N . PRO A 1 338 ? 4.208 -9.807 13.846 1.00 96.62 338 PRO A N 1
ATOM 2692 C CA . PRO A 1 338 ? 5.463 -9.137 14.199 1.00 96.62 338 PRO A CA 1
ATOM 2693 C C . PRO A 1 338 ? 6.374 -9.884 15.172 1.00 96.62 338 PRO A C 1
ATOM 2695 O O . PRO A 1 338 ? 7.588 -9.648 15.144 1.00 96.62 338 PRO A O 1
ATOM 2698 N N . ASP A 1 339 ? 5.796 -10.751 16.005 1.00 96.00 339 ASP A N 1
ATOM 2699 C CA . ASP A 1 339 ? 6.514 -11.529 17.017 1.00 96.00 339 ASP A CA 1
ATOM 2700 C C . ASP A 1 339 ? 7.147 -12.810 16.451 1.00 96.00 339 ASP A C 1
ATOM 2702 O O . ASP A 1 339 ? 7.974 -13.438 17.115 1.00 96.00 339 ASP A O 1
ATOM 2706 N N . ASP A 1 340 ? 6.788 -13.211 15.226 1.00 96.94 340 ASP A N 1
ATOM 2707 C CA . ASP A 1 340 ? 7.432 -14.351 14.577 1.00 96.94 340 ASP A CA 1
ATOM 2708 C C . ASP A 1 340 ? 8.897 -14.006 14.234 1.00 96.94 340 ASP A C 1
ATOM 2710 O O . ASP A 1 340 ? 9.186 -12.884 13.790 1.00 96.94 340 ASP A O 1
ATOM 2714 N N . PRO A 1 341 ? 9.845 -14.958 14.379 1.00 96.94 341 PRO A N 1
ATOM 2715 C CA . PRO A 1 341 ? 11.229 -14.735 13.985 1.00 96.94 341 PRO A CA 1
ATOM 2716 C C . PRO A 1 341 ? 11.330 -14.294 12.524 1.00 96.94 341 PRO A C 1
ATOM 2718 O O . PRO A 1 341 ? 10.857 -14.980 11.611 1.00 96.94 341 PRO A O 1
ATOM 2721 N N . TRP A 1 342 ? 11.976 -13.152 12.299 1.00 95.56 342 TRP A N 1
ATOM 2722 C CA . TRP A 1 342 ? 12.181 -12.635 10.954 1.00 95.56 342 TRP A CA 1
ATOM 2723 C C . TRP A 1 342 ? 13.389 -13.299 10.294 1.00 95.56 342 TRP A C 1
ATOM 2725 O O . TRP A 1 342 ? 14.525 -13.127 10.733 1.00 95.56 342 TRP A O 1
ATOM 2735 N N . LEU A 1 343 ? 13.136 -14.055 9.228 1.00 95.12 343 LEU A N 1
ATOM 2736 C CA . LEU A 1 343 ? 14.148 -14.802 8.489 1.00 95.12 343 LEU A CA 1
ATOM 2737 C C . LEU A 1 343 ? 14.493 -14.037 7.208 1.00 95.12 343 LEU A C 1
ATOM 2739 O O . LEU A 1 343 ? 13.993 -14.368 6.137 1.00 95.12 343 LEU A O 1
ATOM 2743 N N . GLU A 1 344 ? 15.324 -12.997 7.331 1.00 91.25 344 GLU A N 1
ATOM 2744 C CA . GLU A 1 344 ? 15.642 -12.068 6.231 1.00 91.25 344 GLU A CA 1
ATOM 2745 C C . GLU A 1 344 ? 16.052 -12.805 4.944 1.00 91.25 344 GLU A C 1
ATOM 2747 O O . GLU A 1 344 ? 15.513 -12.501 3.886 1.00 91.25 344 GLU A O 1
ATOM 2752 N N . ASP A 1 345 ? 16.918 -13.818 5.028 1.00 88.12 345 ASP A N 1
ATOM 2753 C CA . ASP A 1 345 ? 17.392 -14.566 3.850 1.00 88.12 345 ASP A CA 1
ATOM 2754 C C . ASP A 1 345 ? 16.345 -15.499 3.228 1.00 88.12 345 ASP A C 1
ATOM 2756 O O . ASP A 1 345 ? 16.519 -15.959 2.104 1.00 88.12 345 ASP A O 1
ATOM 2760 N N . LYS A 1 346 ? 15.253 -15.793 3.944 1.00 91.88 346 LYS A N 1
ATOM 2761 C CA . LYS A 1 346 ? 14.118 -16.547 3.392 1.00 91.88 346 LYS A CA 1
ATOM 2762 C C . LYS A 1 346 ? 13.031 -15.637 2.838 1.00 91.88 346 LYS A C 1
ATOM 2764 O O . LYS A 1 346 ? 12.296 -16.047 1.947 1.00 91.88 346 LYS A O 1
ATOM 2769 N N . PHE A 1 347 ? 12.863 -14.452 3.420 1.00 95.25 347 PHE A N 1
ATOM 2770 C CA . PHE A 1 347 ? 11.739 -13.574 3.109 1.00 95.25 347 PHE A CA 1
ATOM 2771 C C . PHE A 1 347 ? 12.106 -12.528 2.064 1.00 95.25 347 PHE A C 1
ATOM 2773 O O . PHE A 1 347 ? 11.308 -12.263 1.166 1.00 95.25 347 PHE A O 1
ATOM 2780 N N . TYR A 1 348 ? 13.305 -11.952 2.145 1.00 92.69 348 TYR A N 1
ATOM 2781 C CA . TYR A 1 348 ? 13.759 -10.963 1.181 1.00 92.69 348 TYR A CA 1
ATOM 2782 C C . TYR A 1 348 ? 14.110 -11.631 -0.151 1.00 92.69 348 TYR A C 1
ATOM 2784 O O . TYR A 1 348 ? 15.018 -12.453 -0.233 1.00 92.69 348 TYR A O 1
ATOM 2792 N N . CYS A 1 349 ? 13.389 -11.268 -1.206 1.00 92.06 349 CYS A N 1
ATOM 2793 C CA . CYS A 1 349 ? 13.582 -11.815 -2.544 1.00 92.06 349 CYS A CA 1
ATOM 2794 C C . CYS A 1 349 ? 14.559 -10.944 -3.338 1.00 92.06 349 CYS A C 1
ATOM 2796 O O . CYS A 1 349 ? 14.416 -9.725 -3.312 1.00 92.06 349 CYS A O 1
ATOM 2798 N N . LEU A 1 350 ? 15.495 -11.535 -4.086 1.00 90.44 350 LEU A N 1
ATOM 2799 C CA . LEU A 1 350 ? 16.442 -10.810 -4.950 1.00 90.44 350 LEU A CA 1
ATOM 2800 C C . LEU A 1 350 ? 16.045 -10.801 -6.440 1.00 90.44 350 LEU A C 1
ATOM 2802 O O . LEU A 1 350 ? 16.763 -10.222 -7.248 1.00 90.44 350 LEU A O 1
ATOM 2806 N N . ASP A 1 351 ? 14.902 -11.382 -6.814 1.00 91.81 351 ASP A N 1
ATOM 2807 C CA . ASP A 1 351 ? 14.480 -11.516 -8.216 1.00 91.81 351 ASP A CA 1
ATOM 2808 C C . ASP A 1 351 ? 14.440 -10.181 -8.968 1.00 91.81 351 ASP A C 1
ATOM 2810 O O . ASP A 1 351 ? 13.996 -9.156 -8.452 1.00 91.81 351 ASP A O 1
ATOM 2814 N N . GLY A 1 352 ? 14.887 -10.178 -10.220 1.00 87.56 352 GLY A N 1
ATOM 2815 C CA . GLY A 1 352 ? 14.984 -8.951 -11.011 1.00 87.56 352 GLY A CA 1
ATOM 2816 C C . GLY A 1 352 ? 16.150 -8.039 -10.620 1.00 87.56 352 GLY A C 1
ATOM 2817 O O . GLY A 1 352 ? 16.262 -6.962 -11.198 1.00 87.56 352 GLY A O 1
ATOM 2818 N N . LEU A 1 353 ? 17.011 -8.443 -9.676 1.00 86.50 353 LEU A N 1
ATOM 2819 C CA . LEU A 1 353 ? 18.351 -7.879 -9.515 1.00 86.50 353 LEU A CA 1
ATOM 2820 C C . LEU A 1 353 ? 19.378 -8.703 -10.307 1.00 86.50 353 LEU A C 1
ATOM 2822 O O . LEU A 1 353 ? 19.281 -9.926 -10.391 1.00 86.50 353 LEU A O 1
ATOM 2826 N N . GLU A 1 354 ? 20.394 -8.036 -10.846 1.00 81.44 354 GLU A N 1
ATOM 2827 C CA . GLU A 1 354 ? 21.566 -8.668 -11.458 1.00 81.44 354 GLU A CA 1
ATOM 2828 C C . GLU A 1 354 ? 22.524 -9.165 -10.363 1.00 81.44 354 GLU A C 1
ATOM 2830 O O . GLU A 1 354 ? 23.369 -8.429 -9.846 1.00 81.44 354 GLU A O 1
ATOM 2835 N N . VAL A 1 355 ? 22.365 -10.428 -9.969 1.00 70.44 355 VAL A N 1
ATOM 2836 C CA . VAL A 1 355 ? 23.171 -11.068 -8.921 1.00 70.44 355 VAL A CA 1
ATOM 2837 C C . VAL A 1 355 ? 24.284 -11.908 -9.550 1.00 70.44 355 VAL A C 1
ATOM 2839 O O . VAL A 1 355 ? 24.013 -12.733 -10.421 1.00 70.44 355 VAL A O 1
ATOM 2842 N N . ILE A 1 356 ? 25.527 -11.731 -9.089 1.00 65.25 356 ILE A N 1
ATOM 2843 C CA . ILE A 1 356 ? 26.632 -12.647 -9.395 1.00 65.25 356 ILE A CA 1
ATOM 2844 C C . ILE A 1 356 ? 27.003 -13.381 -8.109 1.00 65.25 356 ILE A C 1
ATOM 2846 O O . ILE A 1 356 ? 27.518 -12.783 -7.165 1.00 65.25 356 ILE A O 1
ATOM 2850 N N . GLU A 1 357 ? 26.749 -14.687 -8.069 1.00 58.81 357 GLU A N 1
ATOM 2851 C CA . GLU A 1 357 ? 27.294 -15.535 -7.010 1.00 58.81 357 GLU A CA 1
ATOM 2852 C C . GLU A 1 357 ? 28.807 -15.670 -7.220 1.00 58.81 357 GLU A C 1
ATOM 2854 O O . GLU A 1 357 ? 29.254 -16.067 -8.300 1.00 58.81 357 GLU A O 1
ATOM 2859 N N . VAL A 1 358 ? 29.586 -15.277 -6.208 1.00 54.50 358 VAL A N 1
ATOM 2860 C CA . VAL A 1 358 ? 31.057 -15.348 -6.202 1.00 54.50 358 VAL A CA 1
ATOM 2861 C C . VAL A 1 358 ? 31.520 -16.424 -5.240 1.00 54.50 358 VAL A C 1
ATOM 2863 O O . VAL A 1 358 ? 31.015 -16.425 -4.090 1.00 54.50 358 VAL A O 1
#

Sequence (358 aa):
MNNNLSSTCLIIFPSGELSPYKVDRNLNTCTCHNFISEGWCNHLKAVGCYPKKEVKLSVRPNFYQALSGLVKGIRLRNLDEAAYWLTYCWSFRQKLNGTQFRIVRRLLIGSAEDGHSIAVMEKLSDSYAKLLSKDVDFSSVMAELIRICKIPNWWHPDTGGHDYIYSGMLATRKILYDRSAYTIDDCLSGLEKAIDNQEKVDALRWVLQNQESAPTISTMAHKLGDLAIANDCRSARRLIQHIYLRHERSLKNDNNFLCQAAWFLTGGNSPVTDALETVTQTEVNTLIDKITATEPHIIPGWCCDGVHCTGNDIRYAGMWDRMYAVCNQYNYYGRVNPDDPWLEDKFYCLDGLEVIEV

InterPro domains:
  IPR007527 Zinc finger, SWIM-type [PS50966] (21-52)

Organism: NCBI:txid44574